Protein AF-A0A8T8X8D4-F1 (afdb_monomer)

Organism: NCBI:txid1448312

Foldseek 3Di:
DDDDDDDDDDDDDDDDDDDDDDDDDDDPPPPPPPQPQQDWDKDWADDDPAIDIFTDRNVLVVVVVVLRVVLNVVCVPPPDNDDDQDNLLVLLSSLLSLLVCLVVDDPVCNVSSLVVLVRSLVCCCCPPCVLPQLLVVLVPRPPADPVSSLSSLQSNLSSCVSNVNLQPDDRPFDPLLVCLVVVVDAAEAEQAFADPDLCLLVLVLSLCRRNVSQCVVPPVVVLVVQQVVQPDDPLQPLGQRSVCCSVPVVSPDDSVSCSPCVRVGVSSVSSSVSVLSVVCSSSSHDSVSVVVSHPYYHYPHPPPDD

Solvent-accessible surface area (backbone atoms only — not comparable to full-atom values): 18669 Å² total; per-residue (Å²): 133,87,84,86,92,82,91,82,88,90,85,88,82,89,88,89,82,89,78,89,87,88,86,86,80,88,77,83,79,77,78,72,72,80,73,57,55,81,42,73,40,80,48,76,50,74,58,93,92,42,70,54,70,48,78,36,40,46,74,52,39,67,62,50,51,51,53,51,53,54,49,56,48,54,55,69,70,41,98,59,84,73,80,75,75,42,67,67,49,53,50,21,50,52,40,34,51,46,45,52,50,40,77,70,42,58,83,86,50,34,62,59,43,51,52,50,48,49,51,52,49,53,45,39,40,54,74,73,48,60,57,50,60,66,67,67,53,51,74,68,47,73,91,57,51,73,70,55,46,40,50,32,50,19,18,49,52,50,41,34,49,78,68,65,42,55,79,57,90,77,63,76,74,50,65,66,58,51,30,22,70,72,66,74,42,84,39,72,48,75,42,80,50,71,88,82,62,91,55,55,66,56,52,43,37,53,47,46,69,30,40,34,93,78,37,44,86,58,47,55,61,50,27,53,49,42,52,68,65,52,77,82,53,91,84,42,88,84,57,53,50,60,56,58,28,61,78,33,65,90,66,43,73,58,64,81,60,48,67,35,65,92,48,30,53,60,52,52,56,46,42,52,52,44,49,56,48,45,55,21,46,75,64,62,38,51,71,65,57,49,51,71,42,37,76,46,82,46,77,44,82,48,78,78,82,126

Sequence (306 aa):
MLISTTTLSTTSLTDSSTSSGWSTPEHLSTSASATNPLAGQILTISYGTFTHSLSVTTAFFPAALQLRDDFLHHLQTADEPVTLSSLVEFWARFLGFTVHRLEQAPRGLTDDLRHLLTIALETFDRDILQQREVHGVVYNLEDTSETTQSTILAAYVRARHALRRLSRAAPPPSALLTAAQERKARLYAVFGGQGNDEHYFEELRTLWQTYRPLVEELIIPASQRESMGGGSSRFYHHGLDALSWLEHPERTPASAYLIGAPISMPLIGFLQLAWYRVVGRVAGVTPAQLQTALAVLALCLSLFCF

Nearest PDB structures (foldseek):
  7q5s-assembly1_C  TM=9.184E-01  e=3.134E-16  Thermochaetoides thermophila DSM 1495
  4v58-assembly1_H  TM=9.150E-01  e=3.997E-15  Thermomyces lanuginosus
  8prw-assembly1_J  TM=8.958E-01  e=1.096E-14  Saccharomyces cerevisiae
  8psf-assembly1_G  TM=9.097E-01  e=3.472E-14  Saccharomyces cerevisiae
  6ql9-assembly1_H  TM=9.136E-01  e=9.520E-14  Saccharomyces cerevisiae S288C

InterPro domains:
  IPR001227 Acyl transferase domain superfamily [G3DSA:3.40.366.10] (173-304)
  IPR041099 Fatty acid synthase subunit beta, N-terminal domain [PF17828] (43-162)
  IPR050830 Fungal fatty acid synthase [PTHR10982] (133-294)

Mean predicted aligned error: 11.16 Å

Secondary structure (DSSP, 8-state):
------------------------------------TTSEEEEEEEETTEEEEEEEEGGGHHHHHHHHHHHHHHHHSSSS------HHHHHHHHHHHHHHHHHH--TTTHHHHHHHHHHHHHHIIIIISTT--HHHHHHT-TT--HHHHHHHHHHHHHHHHHTT-TTS--SPPPHHHHHHHTTSS-EEEEE--TTS-TTHHHHHHHHHHHHHHHHHHHHHHHHHHHHHH-TT-TT-TT---HHHHHH-GGGPPPHHHHTSHHHHHHHHHHHHHHHHHHHHHHTT--HHHHHHHEEEEEE-------

pLDDT: mean 81.47, std 20.12, range [29.03, 98.38]

Structure (mmCIF, N/CA/C/O backbone):
data_AF-A0A8T8X8D4-F1
#
_entry.id   AF-A0A8T8X8D4-F1
#
loop_
_atom_site.group_PDB
_atom_site.id
_atom_site.type_symbol
_atom_site.label_atom_id
_atom_site.label_alt_id
_atom_site.label_comp_id
_atom_site.label_asym_id
_atom_site.label_entity_id
_atom_site.label_seq_id
_atom_site.pdbx_PDB_ins_code
_atom_site.Cartn_x
_atom_site.Cartn_y
_atom_site.Cartn_z
_atom_site.occupancy
_atom_site.B_iso_or_equiv
_atom_site.auth_seq_id
_atom_site.auth_comp_id
_atom_site.auth_asym_id
_atom_site.auth_atom_id
_atom_site.pdbx_PDB_model_num
ATOM 1 N N . MET A 1 1 ? -45.291 -52.379 46.166 1.00 42.03 1 MET A N 1
ATOM 2 C CA . MET A 1 1 ? -44.110 -52.011 46.976 1.00 42.03 1 MET A CA 1
ATOM 3 C C . MET A 1 1 ? -44.197 -50.498 47.183 1.00 42.03 1 MET A C 1
ATOM 5 O O . MET A 1 1 ? -43.863 -49.795 46.248 1.00 42.03 1 MET A O 1
ATOM 9 N N . LEU A 1 2 ? -44.862 -49.898 48.186 1.00 31.83 2 LEU A N 1
ATOM 10 C CA . LEU A 1 2 ? -44.795 -50.050 49.659 1.00 31.83 2 LEU A CA 1
ATOM 11 C C . LEU A 1 2 ? -43.340 -50.191 50.114 1.00 31.83 2 LEU A C 1
ATOM 13 O O . LEU A 1 2 ? -42.713 -51.177 49.740 1.00 31.83 2 LEU A O 1
ATOM 17 N N . ILE A 1 3 ? -42.740 -49.165 50.736 1.00 34.75 3 ILE A N 1
ATOM 18 C CA . ILE A 1 3 ? -42.756 -48.814 52.185 1.00 34.75 3 ILE A CA 1
ATOM 19 C C . ILE A 1 3 ? -42.455 -47.283 52.306 1.00 34.75 3 ILE A C 1
ATOM 21 O O . ILE A 1 3 ? -41.529 -46.825 51.645 1.00 34.75 3 ILE A O 1
ATOM 25 N N . SER A 1 4 ? -43.299 -46.397 52.875 1.00 31.52 4 SER A N 1
ATOM 26 C CA . SER A 1 4 ? -43.576 -46.070 54.308 1.00 31.52 4 SER A CA 1
ATOM 27 C C . SER A 1 4 ? -42.394 -45.393 55.053 1.00 31.52 4 SER A C 1
ATOM 29 O O . SER A 1 4 ? -41.363 -46.020 55.236 1.00 31.52 4 SER A O 1
ATOM 31 N N . THR A 1 5 ? -42.397 -44.062 55.280 1.00 32.78 5 THR A N 1
ATOM 32 C CA . THR A 1 5 ? -42.908 -43.247 56.435 1.00 32.78 5 THR A CA 1
ATOM 33 C C . THR A 1 5 ? -42.080 -43.260 57.731 1.00 32.78 5 THR A C 1
ATOM 35 O O . THR A 1 5 ? -41.909 -44.337 58.289 1.00 32.78 5 THR A O 1
ATOM 38 N N . THR A 1 6 ? -41.708 -42.066 58.251 1.00 31.97 6 THR A N 1
ATOM 39 C CA . THR A 1 6 ? -41.805 -41.525 59.658 1.00 31.97 6 THR A CA 1
ATOM 40 C C . THR A 1 6 ? -40.860 -40.291 59.804 1.00 31.97 6 THR A C 1
ATOM 42 O O . THR A 1 6 ? -39.719 -40.388 59.374 1.00 31.97 6 THR A O 1
ATOM 45 N N . THR A 1 7 ? -41.249 -39.028 60.110 1.00 32.00 7 THR A N 1
ATOM 46 C CA . THR A 1 7 ? -41.818 -38.355 61.329 1.00 32.00 7 THR A CA 1
ATOM 47 C C . THR A 1 7 ? -40.899 -38.474 62.567 1.00 32.00 7 THR A C 1
ATOM 49 O O . THR A 1 7 ? -40.435 -39.578 62.804 1.00 32.00 7 THR A O 1
ATOM 52 N N . LEU A 1 8 ? -40.554 -37.482 63.412 1.00 32.19 8 LEU A N 1
ATOM 53 C CA . LEU A 1 8 ? -41.247 -36.347 64.075 1.00 32.19 8 LEU A CA 1
ATOM 54 C C . LEU A 1 8 ? -40.187 -35.344 64.654 1.00 32.19 8 LEU A C 1
ATOM 56 O O . LEU A 1 8 ? -39.086 -35.771 64.980 1.00 32.19 8 LEU A O 1
ATOM 60 N N . SER A 1 9 ? -40.438 -34.021 64.657 1.00 31.41 9 SER A N 1
ATOM 61 C CA . SER A 1 9 ? -40.772 -33.114 65.806 1.00 31.41 9 SER A CA 1
ATOM 62 C C . SER A 1 9 ? -39.621 -32.626 66.712 1.00 31.41 9 SER A C 1
ATOM 64 O O . SER A 1 9 ? -38.881 -33.426 67.261 1.00 31.41 9 SER A O 1
ATOM 66 N N . THR A 1 10 ? -39.321 -31.318 66.745 1.00 33.34 10 THR A N 1
ATOM 67 C CA . THR A 1 10 ? -39.848 -30.206 67.593 1.00 33.34 10 THR A CA 1
ATOM 68 C C . THR A 1 10 ? -39.196 -30.109 68.979 1.00 33.34 10 THR A C 1
ATOM 70 O O . THR A 1 10 ? -39.473 -30.949 69.822 1.00 33.34 10 THR A O 1
ATOM 73 N N . THR A 1 11 ? -38.488 -29.004 69.253 1.00 33.78 11 THR A N 1
ATOM 74 C CA . THR A 1 11 ? -38.558 -28.270 70.535 1.00 33.78 11 THR A CA 1
ATOM 75 C C . THR A 1 11 ? -38.023 -26.841 70.382 1.00 33.78 11 THR A C 1
ATOM 77 O O . THR A 1 11 ? -36.941 -26.597 69.859 1.00 33.78 11 THR A O 1
ATOM 80 N N . SER A 1 12 ? -38.848 -25.902 70.831 1.00 34.50 12 SER A N 1
ATOM 81 C CA . SER A 1 12 ? -38.598 -24.481 71.087 1.00 34.50 12 SER A CA 1
ATOM 82 C C . SER A 1 12 ? -37.888 -24.254 72.429 1.00 34.50 12 SER A C 1
ATOM 84 O O . SER A 1 12 ? -37.936 -25.154 73.261 1.00 34.50 12 SER A O 1
ATOM 86 N N . LEU A 1 13 ? -37.340 -23.044 72.639 1.00 33.44 13 LEU A N 1
ATOM 87 C CA . LEU A 1 13 ? -37.317 -22.196 73.865 1.00 33.44 13 LEU A CA 1
ATOM 88 C C . LEU A 1 13 ? -36.288 -21.062 73.606 1.00 33.44 13 LEU A C 1
ATOM 90 O O . LEU A 1 13 ? -35.112 -21.339 73.407 1.00 33.44 13 LEU A O 1
ATOM 94 N N . THR A 1 14 ? -36.703 -19.849 73.221 1.00 35.03 14 THR A N 1
ATOM 95 C CA . THR A 1 14 ? -36.867 -18.642 74.072 1.00 35.03 14 THR A CA 1
ATOM 96 C C . THR A 1 14 ? -35.730 -18.388 75.068 1.00 35.03 14 THR A C 1
ATOM 98 O O . THR A 1 14 ? -35.641 -19.105 76.056 1.00 35.03 14 THR A O 1
ATOM 101 N N . ASP A 1 15 ? -34.970 -17.301 74.885 1.00 31.52 15 ASP A N 1
ATOM 102 C CA . ASP A 1 15 ? -35.009 -16.215 75.871 1.00 31.52 15 ASP A CA 1
ATOM 103 C C . ASP A 1 15 ? -34.466 -14.877 75.349 1.00 31.52 15 ASP A C 1
ATOM 105 O O . ASP A 1 15 ? -33.601 -14.795 74.478 1.00 31.52 15 ASP A O 1
ATOM 109 N N . SER A 1 16 ? -35.070 -13.824 75.882 1.00 33.91 16 SER A N 1
ATOM 110 C CA . SER A 1 16 ? -34.911 -12.410 75.559 1.00 33.91 16 SER A CA 1
ATOM 111 C C . SER A 1 16 ? -33.817 -11.714 76.374 1.00 33.91 16 SER A C 1
ATOM 113 O O . SER A 1 16 ? -33.605 -12.069 77.528 1.00 33.91 16 SER A O 1
ATOM 115 N N . SER A 1 17 ? -33.261 -10.619 75.833 1.00 33.88 17 SER A N 1
ATOM 116 C CA . SER A 1 17 ? -33.307 -9.251 76.412 1.00 33.88 17 SER A CA 1
ATOM 117 C C . SER A 1 17 ? -32.023 -8.412 76.192 1.00 33.88 17 SER A C 1
ATOM 119 O O . SER A 1 17 ? -30.924 -8.848 76.500 1.00 33.88 17 SER A O 1
ATOM 121 N N . THR A 1 18 ? -32.224 -7.209 75.613 1.00 34.06 18 THR A N 1
ATOM 122 C CA . THR A 1 18 ? -31.712 -5.859 76.002 1.00 34.06 18 THR A CA 1
ATOM 123 C C . THR A 1 18 ? -30.222 -5.664 76.355 1.00 34.06 18 THR A C 1
ATOM 125 O O . THR A 1 18 ? -29.681 -6.412 77.144 1.00 34.06 18 THR A O 1
ATOM 128 N N . SER A 1 19 ? -29.486 -4.605 75.984 1.00 33.69 19 SER A N 1
ATOM 129 C CA . SER A 1 19 ? -29.761 -3.299 75.358 1.00 33.69 19 SER A CA 1
ATOM 130 C C . SER A 1 19 ? -28.436 -2.547 75.087 1.00 33.69 19 SER A C 1
ATOM 132 O O . SER A 1 19 ? -27.452 -2.822 75.766 1.00 33.69 19 SER A O 1
ATOM 134 N N . SER A 1 20 ? -28.498 -1.516 74.222 1.00 35.59 20 SER A N 1
ATOM 135 C CA . SER A 1 20 ? -27.663 -0.283 74.173 1.00 35.59 20 SER A CA 1
ATOM 136 C C . SER A 1 20 ? -26.155 -0.435 73.894 1.00 35.59 20 SER A C 1
ATOM 138 O O . SER A 1 20 ? -25.501 -1.303 74.440 1.00 35.59 20 SER A O 1
ATOM 140 N N . GLY A 1 21 ? -25.469 0.386 73.102 1.00 33.34 21 GLY A N 1
ATOM 141 C CA . GLY A 1 21 ? -25.791 1.599 72.359 1.00 33.34 21 GLY A CA 1
ATOM 142 C C . GLY A 1 21 ? -24.493 2.406 72.204 1.00 33.34 21 GLY A C 1
ATOM 143 O O . GLY A 1 21 ? -23.877 2.717 73.213 1.00 33.34 21 GLY A O 1
ATOM 144 N N . TRP A 1 22 ? -24.070 2.724 70.975 1.00 31.83 22 TRP A N 1
ATOM 145 C CA . TRP A 1 22 ? -23.294 3.934 70.652 1.00 31.83 22 TRP A CA 1
ATOM 146 C C . TRP A 1 22 ? -23.173 4.138 69.136 1.00 31.83 22 TRP A C 1
ATOM 148 O O . TRP A 1 22 ? -23.089 3.184 68.367 1.00 31.83 22 TRP A O 1
ATOM 158 N N . SER A 1 23 ? -23.205 5.408 68.737 1.00 35.78 23 SER A N 1
ATOM 159 C CA . SER A 1 23 ? -23.342 5.900 67.365 1.00 35.78 23 SER A CA 1
ATOM 160 C C . SER A 1 23 ? -22.029 6.461 66.799 1.00 35.78 23 SER A C 1
ATOM 162 O O . SER A 1 23 ? -21.192 6.942 67.561 1.00 35.78 23 SER A O 1
ATOM 164 N N . THR A 1 24 ? -21.994 6.556 65.457 1.00 37.09 24 THR A N 1
ATOM 165 C CA . THR A 1 24 ? -21.138 7.354 64.530 1.00 37.09 24 THR A CA 1
ATOM 166 C C . THR A 1 24 ? -19.872 6.694 63.946 1.00 37.09 24 THR A C 1
ATOM 168 O O . THR A 1 24 ? -19.299 5.830 64.605 1.00 37.09 24 THR A O 1
ATOM 171 N N . PRO A 1 25 ? -19.380 7.115 62.750 1.00 43.34 25 PRO A N 1
ATOM 172 C CA . PRO A 1 25 ? -19.955 8.019 61.736 1.00 43.34 25 PRO A CA 1
ATOM 173 C C . PRO A 1 25 ? -20.158 7.369 60.345 1.00 43.34 25 PRO A C 1
ATOM 175 O O . PRO A 1 25 ? -19.601 6.323 60.017 1.00 43.34 25 PRO A O 1
ATOM 178 N N . GLU A 1 26 ? -20.969 8.030 59.517 1.00 40.28 26 GLU A N 1
ATOM 179 C CA . GLU A 1 26 ? -21.244 7.680 58.122 1.00 40.28 26 GLU A CA 1
ATOM 180 C C . GLU A 1 26 ? -19.961 7.681 57.281 1.00 40.28 26 GLU A C 1
ATOM 182 O O . GLU A 1 26 ? -19.306 8.707 57.088 1.00 40.28 26 GLU A O 1
ATOM 187 N N . HIS A 1 27 ? -19.611 6.511 56.750 1.00 36.94 27 HIS A N 1
ATOM 188 C CA . HIS A 1 27 ? -18.620 6.393 55.694 1.00 36.94 27 HIS A CA 1
ATOM 189 C C . HIS A 1 27 ? -19.208 6.975 54.404 1.00 36.94 27 HIS A C 1
ATOM 191 O O . HIS A 1 27 ? -20.120 6.400 53.806 1.00 36.94 27 HIS A O 1
ATOM 197 N N . LEU A 1 28 ? -18.641 8.098 53.957 1.00 37.97 28 LEU A N 1
ATOM 198 C CA . LEU A 1 28 ? -18.688 8.542 52.567 1.00 37.97 28 LEU A CA 1
ATOM 199 C C . LEU A 1 28 ? -18.295 7.358 51.675 1.00 37.97 28 LEU A C 1
ATOM 201 O O . LEU A 1 28 ? -17.122 7.006 51.553 1.00 37.97 28 LEU A O 1
ATOM 205 N N . SER A 1 29 ? -19.296 6.718 51.074 1.00 35.88 29 SER A N 1
ATOM 206 C CA . SER A 1 29 ? -19.096 5.729 50.023 1.00 35.88 29 SER A CA 1
ATOM 207 C C . SER A 1 29 ? -18.717 6.476 48.754 1.00 35.88 29 SER A C 1
ATOM 209 O O . SER A 1 29 ? -19.542 6.701 47.870 1.00 35.88 29 SER A O 1
ATOM 211 N N . THR A 1 30 ? -17.456 6.898 48.672 1.00 37.91 30 THR A N 1
ATOM 212 C CA . THR A 1 30 ? -16.840 7.302 47.414 1.00 37.91 30 THR A CA 1
ATOM 213 C C . THR A 1 30 ? -16.825 6.062 46.529 1.00 37.91 30 THR A C 1
ATOM 215 O O . THR A 1 30 ? -15.918 5.236 46.599 1.00 37.91 30 THR A O 1
ATOM 218 N N . SER A 1 31 ? -17.879 5.892 45.734 1.00 38.00 31 SER A N 1
ATOM 219 C CA . SER A 1 31 ? -17.964 4.857 44.709 1.00 38.00 31 SER A CA 1
ATOM 220 C C . SER A 1 31 ? -17.022 5.243 43.571 1.00 38.00 31 SER A C 1
ATOM 222 O O . SER A 1 31 ? -17.448 5.657 42.497 1.00 38.00 31 SER A O 1
ATOM 224 N N . ALA A 1 32 ? -15.716 5.132 43.813 1.00 42.03 32 ALA A N 1
ATOM 225 C CA . ALA A 1 32 ? -14.762 4.940 42.741 1.00 42.03 32 ALA A CA 1
ATOM 226 C C . ALA A 1 32 ? -15.099 3.568 42.155 1.00 42.03 32 ALA A C 1
ATOM 228 O O . ALA 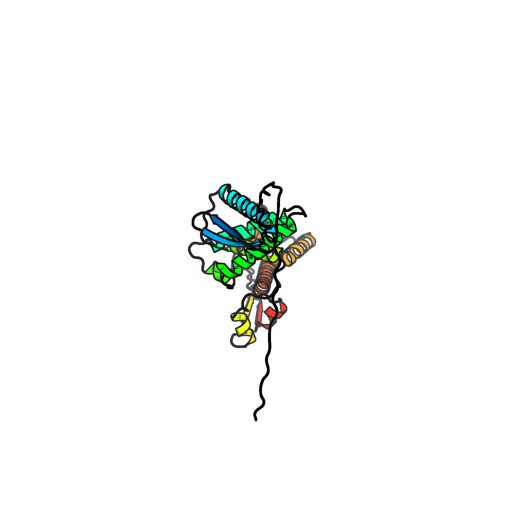A 1 32 ? -14.678 2.536 42.676 1.00 42.03 32 ALA A O 1
ATOM 229 N N . SER A 1 33 ? -15.954 3.555 41.130 1.00 50.16 33 SER A N 1
ATOM 230 C CA . SER A 1 33 ? -16.150 2.361 40.318 1.00 50.16 33 SER A CA 1
ATOM 231 C C . SER A 1 33 ? -14.763 1.926 39.878 1.00 50.16 33 SER A C 1
ATOM 233 O O . SER A 1 33 ? -14.096 2.661 39.152 1.00 50.16 33 SER A O 1
ATOM 235 N N . ALA A 1 34 ? -14.302 0.782 40.383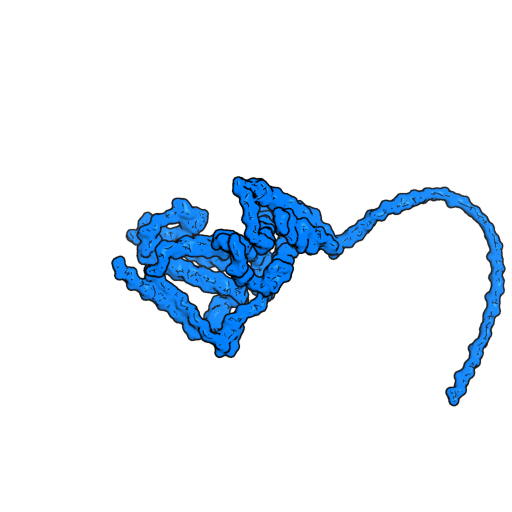 1.00 50.28 34 ALA A N 1
ATOM 236 C CA . ALA A 1 34 ? -13.077 0.161 39.922 1.00 50.28 34 ALA A CA 1
ATOM 237 C C . ALA A 1 34 ? -13.275 -0.112 38.430 1.00 50.28 34 ALA A C 1
ATOM 239 O O . ALA A 1 34 ? -13.940 -1.072 38.042 1.00 50.28 34 ALA A O 1
ATOM 240 N N . THR A 1 35 ? -12.795 0.799 37.587 1.00 60.88 35 THR A N 1
ATOM 241 C CA . THR A 1 35 ? -12.877 0.667 36.139 1.00 60.88 35 THR A CA 1
ATOM 242 C C . THR A 1 35 ? -12.083 -0.569 35.776 1.00 60.88 35 THR A C 1
ATOM 244 O O . THR A 1 35 ? -10.858 -0.578 35.893 1.00 60.88 35 THR A O 1
ATOM 247 N N . ASN A 1 36 ? -12.789 -1.634 35.401 1.00 69.12 36 ASN A N 1
ATOM 248 C CA . ASN A 1 36 ? -12.168 -2.863 34.946 1.00 69.12 36 ASN A CA 1
ATOM 249 C C . ASN A 1 36 ? -11.266 -2.510 33.747 1.00 69.12 36 ASN A C 1
ATOM 251 O O . ASN A 1 36 ? -11.790 -2.079 32.718 1.00 69.12 36 ASN A O 1
ATOM 255 N N . PRO A 1 37 ? -9.933 -2.661 33.844 1.00 65.06 37 PRO A N 1
ATOM 256 C CA . PRO A 1 37 ? -9.010 -2.225 32.793 1.00 65.06 37 PRO A CA 1
ATOM 257 C C . PRO A 1 37 ? -9.217 -2.979 31.470 1.00 65.06 37 PRO A C 1
ATOM 259 O O . PRO A 1 37 ? -8.803 -2.500 30.416 1.00 65.06 37 PRO A O 1
ATOM 262 N N . LEU A 1 38 ? -9.895 -4.132 31.521 1.00 71.25 38 LEU A N 1
ATOM 263 C CA . LEU A 1 38 ? -10.264 -4.955 30.370 1.00 71.25 38 LEU A CA 1
ATOM 264 C C . LEU A 1 38 ? -11.613 -4.564 29.744 1.00 71.25 38 LEU A C 1
ATOM 266 O O . LEU A 1 38 ? -11.960 -5.086 28.687 1.00 71.25 38 LEU A O 1
ATOM 270 N N . ALA A 1 39 ? -12.389 -3.672 30.369 1.00 82.81 39 ALA A N 1
ATOM 271 C CA . ALA A 1 39 ? -13.647 -3.201 29.800 1.00 82.81 39 ALA A CA 1
ATOM 272 C C . ALA A 1 39 ? -13.390 -2.331 28.561 1.00 82.81 39 ALA A C 1
ATOM 274 O O . ALA A 1 39 ? -12.495 -1.479 28.564 1.00 82.81 39 ALA A O 1
ATOM 275 N N . GLY A 1 40 ? -14.184 -2.542 27.511 1.00 88.31 40 GLY A N 1
ATOM 276 C CA . GLY A 1 40 ? -14.155 -1.731 26.296 1.00 88.31 40 GLY A CA 1
ATOM 277 C C . GLY A 1 40 ? -14.876 -0.395 26.479 1.00 88.31 40 GLY A C 1
ATOM 278 O O . GLY A 1 40 ? -15.930 -0.330 27.107 1.00 88.31 40 GLY A O 1
ATOM 279 N N . GLN A 1 41 ? -14.309 0.657 25.904 1.00 93.75 41 GLN A N 1
ATOM 280 C CA . GLN A 1 41 ? -14.884 1.989 25.769 1.00 93.75 41 GLN A CA 1
ATOM 281 C C . GLN A 1 41 ? -14.966 2.355 24.289 1.00 93.75 41 GLN A C 1
ATOM 283 O O . GLN A 1 41 ? -14.116 1.965 23.489 1.00 93.75 41 GLN A O 1
ATOM 288 N N . ILE A 1 42 ? -15.995 3.112 23.920 1.00 96.06 42 ILE A N 1
ATOM 289 C CA . ILE A 1 42 ? -16.217 3.525 22.535 1.00 96.06 42 ILE A CA 1
ATOM 290 C C . ILE A 1 42 ? -15.531 4.871 22.310 1.00 96.06 42 ILE A C 1
ATOM 292 O O . ILE A 1 42 ? -15.865 5.860 22.958 1.00 96.06 42 ILE A O 1
ATOM 296 N N . LEU A 1 43 ? -14.587 4.908 21.372 1.00 97.25 43 LEU A N 1
ATOM 297 C CA . LEU A 1 43 ? -14.008 6.138 20.849 1.00 97.25 43 LEU A CA 1
ATOM 298 C C . LEU A 1 43 ? -14.655 6.449 19.499 1.00 97.25 43 LEU A C 1
ATOM 300 O O . LEU A 1 43 ? -14.450 5.724 18.526 1.00 97.25 43 LEU A O 1
ATOM 304 N N . THR A 1 44 ? -15.410 7.540 19.438 1.00 97.56 44 THR A N 1
ATOM 305 C CA . THR A 1 44 ? -15.979 8.067 18.193 1.00 97.56 44 THR A CA 1
ATOM 306 C C . THR A 1 44 ? -15.064 9.141 17.612 1.00 97.56 44 THR A C 1
ATOM 308 O O . THR A 1 44 ? -14.602 10.032 18.332 1.00 97.56 44 THR A O 1
ATOM 311 N N . ILE A 1 45 ? -14.807 9.048 16.307 1.00 97.50 45 ILE A N 1
ATOM 312 C CA . ILE A 1 45 ? -14.016 10.003 15.529 1.00 97.50 45 ILE A CA 1
ATOM 313 C C . ILE A 1 45 ? -14.927 10.581 14.443 1.00 97.50 45 ILE A C 1
ATOM 315 O O . ILE A 1 45 ? -15.490 9.830 13.643 1.00 97.50 45 ILE A O 1
ATOM 319 N N . SER A 1 46 ? -15.060 11.907 14.417 1.00 96.12 46 SER A N 1
ATOM 320 C CA . SER A 1 46 ? -15.962 12.626 13.512 1.00 96.12 46 SER A CA 1
ATOM 321 C C . SER A 1 46 ? -15.253 13.808 12.861 1.00 96.12 46 SER A C 1
ATOM 323 O O . SER A 1 46 ? -14.622 14.603 13.555 1.00 96.12 46 SER A O 1
ATOM 325 N N . TYR A 1 47 ? -15.386 13.943 11.542 1.00 94.56 47 TYR A N 1
ATOM 326 C CA . TYR A 1 47 ? -14.910 15.097 10.782 1.00 94.56 47 TYR A CA 1
ATOM 327 C C . TYR A 1 47 ? -15.837 15.355 9.588 1.00 94.56 47 TYR A C 1
ATOM 329 O O . TYR A 1 47 ? -16.046 14.477 8.747 1.00 94.56 47 TYR A O 1
ATOM 337 N N . GLY A 1 48 ? -16.407 16.560 9.515 1.00 90.75 48 GLY A N 1
ATOM 338 C CA . GLY A 1 48 ? -17.426 16.889 8.518 1.00 90.75 48 GLY A CA 1
ATOM 339 C C . GLY A 1 48 ? -18.645 15.969 8.637 1.00 90.75 48 GLY A C 1
ATOM 340 O O . GLY A 1 48 ? -19.246 15.860 9.704 1.00 90.75 48 GLY A O 1
ATOM 341 N N . THR A 1 49 ?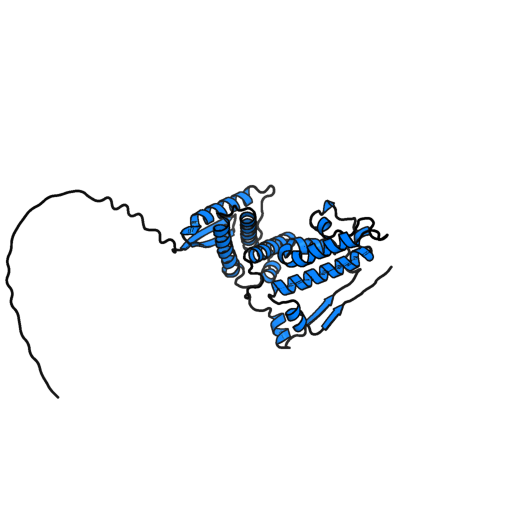 -18.999 15.297 7.543 1.00 93.25 49 THR A N 1
ATOM 342 C CA . THR A 1 49 ? -20.106 14.327 7.479 1.00 93.25 49 THR A CA 1
ATOM 343 C C . THR A 1 49 ? -19.691 12.903 7.851 1.00 93.25 49 THR A C 1
ATOM 345 O O . THR A 1 49 ? -20.553 12.042 8.030 1.00 93.25 49 THR A O 1
ATOM 348 N N . PHE A 1 50 ? -18.390 12.630 7.983 1.00 95.38 50 PHE A N 1
ATOM 349 C CA . PHE A 1 50 ? -17.883 11.293 8.265 1.00 95.38 50 PHE A CA 1
ATOM 350 C C . PHE A 1 50 ? -17.758 11.076 9.766 1.00 95.38 50 PHE A C 1
ATOM 352 O O . PHE A 1 50 ? -17.191 11.890 10.494 1.00 95.38 50 PHE A O 1
ATOM 359 N N . THR A 1 51 ? -18.304 9.963 10.242 1.00 96.81 51 THR A N 1
ATOM 360 C CA . THR A 1 51 ? -18.219 9.543 11.640 1.00 96.81 51 THR A CA 1
ATOM 361 C C . THR A 1 51 ? -18.084 8.035 11.691 1.00 96.81 51 THR A C 1
ATOM 363 O O . THR A 1 51 ? -18.865 7.325 11.063 1.00 96.81 51 THR A O 1
ATOM 366 N N . HIS A 1 52 ? -17.114 7.546 12.459 1.00 97.50 52 HIS A N 1
ATOM 367 C CA . HIS A 1 52 ? -16.975 6.121 12.739 1.00 97.50 52 HIS A CA 1
ATOM 368 C C . HIS A 1 52 ? -16.393 5.907 14.134 1.00 97.50 52 HIS A C 1
ATOM 370 O O . HIS A 1 52 ? -15.779 6.807 14.710 1.00 97.50 52 HIS A O 1
ATOM 376 N N . SER A 1 53 ? -16.640 4.736 14.713 1.00 96.62 53 SER A N 1
ATOM 377 C CA . SER A 1 53 ? -16.268 4.441 16.099 1.00 96.62 53 SER A CA 1
ATOM 378 C C . SER A 1 53 ? -15.418 3.187 16.199 1.00 96.62 53 SER A C 1
ATOM 380 O O . SER A 1 53 ? -15.577 2.252 15.420 1.00 96.62 53 SER A O 1
ATOM 382 N N . LEU A 1 54 ? -14.540 3.155 17.198 1.00 93.94 54 LEU A N 1
ATOM 383 C CA . LEU A 1 54 ? -13.726 1.992 17.526 1.00 93.94 54 LEU A CA 1
ATOM 384 C C . LEU A 1 54 ? -13.815 1.668 19.023 1.00 93.94 54 LEU A C 1
ATOM 386 O O . LEU A 1 54 ? -13.927 2.558 19.865 1.00 93.94 54 LEU A O 1
ATOM 390 N N . SER A 1 55 ? -13.792 0.377 19.351 1.00 94.44 55 SER A N 1
ATOM 391 C CA . SER A 1 55 ? -13.812 -0.101 20.737 1.00 94.44 55 SER A CA 1
ATOM 392 C C . SER A 1 55 ? -12.381 -0.232 21.250 1.00 94.44 55 SER A C 1
ATOM 394 O O . SER A 1 55 ? -11.629 -1.079 20.771 1.00 94.44 55 SER A O 1
ATOM 396 N N . VAL A 1 56 ? -12.015 0.579 22.238 1.00 94.69 56 VAL A N 1
ATOM 397 C CA . VAL A 1 56 ? -10.690 0.599 22.870 1.00 94.69 56 VAL A CA 1
ATOM 398 C C . VAL A 1 56 ? -10.807 0.074 24.291 1.00 94.69 56 VAL A C 1
ATOM 400 O O . VAL A 1 56 ? -11.722 0.433 25.022 1.00 94.69 56 VAL A O 1
ATOM 403 N N . THR A 1 57 ? -9.877 -0.764 24.719 1.00 93.06 57 THR A N 1
ATOM 404 C CA . THR A 1 57 ? -9.778 -1.172 26.124 1.00 93.06 57 THR A CA 1
ATOM 405 C C . THR A 1 57 ? -9.489 0.034 27.019 1.00 93.06 57 THR A C 1
ATOM 407 O O . THR A 1 57 ? -8.714 0.923 26.670 1.00 93.06 57 THR A O 1
ATOM 410 N N . THR A 1 58 ? -10.103 0.061 28.203 1.00 91.31 58 THR A N 1
ATOM 411 C CA . THR A 1 58 ? -10.032 1.194 29.142 1.00 91.31 58 THR A CA 1
ATOM 412 C C . THR A 1 58 ? -8.597 1.653 29.423 1.00 91.31 58 THR A C 1
ATOM 414 O O . THR A 1 58 ? -8.351 2.852 29.510 1.00 91.31 58 THR A O 1
ATOM 417 N N . ALA A 1 59 ? -7.641 0.720 29.488 1.00 91.56 59 ALA A N 1
ATOM 418 C CA . ALA A 1 59 ? -6.226 1.025 29.699 1.00 91.56 59 ALA A CA 1
ATOM 419 C C . ALA A 1 59 ? -5.602 1.939 28.620 1.00 91.56 59 ALA A C 1
ATOM 421 O O . ALA A 1 59 ? -4.752 2.759 28.948 1.00 91.56 59 ALA A O 1
ATOM 422 N N . PHE A 1 60 ? -6.037 1.838 27.359 1.00 92.94 60 PHE A N 1
ATOM 423 C CA . PHE A 1 60 ? -5.471 2.595 26.232 1.00 92.94 60 PHE A CA 1
ATOM 424 C C . PHE A 1 60 ? -6.342 3.785 25.809 1.00 92.94 60 PHE A C 1
ATOM 426 O O . PHE A 1 60 ? -5.972 4.535 24.906 1.00 92.94 60 PHE A O 1
ATOM 433 N N . PHE A 1 61 ? -7.499 3.982 26.449 1.00 94.62 61 PHE A N 1
ATOM 434 C CA . PHE A 1 61 ? -8.444 5.040 26.088 1.00 94.62 61 PHE A CA 1
ATOM 435 C C . PHE A 1 61 ? -7.850 6.462 26.170 1.00 94.62 61 PHE A C 1
ATOM 437 O O . PHE A 1 61 ? -8.099 7.238 25.247 1.00 94.62 61 PHE A O 1
ATOM 444 N N . PRO A 1 62 ? -7.016 6.825 27.173 1.00 94.62 62 PRO A N 1
ATOM 445 C CA . PRO A 1 62 ? -6.384 8.147 27.209 1.00 94.62 62 PRO A CA 1
ATOM 446 C C . PRO A 1 62 ? -5.476 8.415 26.000 1.00 94.62 62 PRO A C 1
ATOM 448 O O . PRO A 1 62 ? -5.574 9.471 25.378 1.00 94.62 62 PRO A O 1
ATOM 451 N N . ALA A 1 63 ? -4.646 7.438 25.618 1.00 94.75 63 ALA A N 1
ATOM 452 C CA . ALA A 1 63 ? -3.798 7.537 24.429 1.00 94.75 63 ALA A CA 1
ATOM 453 C C . ALA A 1 63 ? -4.637 7.614 23.142 1.00 94.75 63 ALA A C 1
ATOM 455 O O . ALA A 1 63 ? -4.293 8.339 22.211 1.00 94.75 63 ALA A O 1
ATOM 456 N N . ALA A 1 64 ? -5.768 6.905 23.102 1.00 96.56 64 ALA A N 1
ATOM 457 C CA . ALA A 1 64 ? -6.689 6.927 21.973 1.00 96.56 64 ALA A CA 1
ATOM 458 C C . ALA A 1 64 ? -7.383 8.291 21.802 1.00 96.56 64 ALA A C 1
ATOM 460 O O . ALA A 1 64 ? -7.510 8.770 20.675 1.00 96.56 64 ALA A O 1
ATOM 461 N N . LEU A 1 65 ? -7.785 8.935 22.905 1.00 96.88 65 LEU A N 1
ATOM 462 C CA . LEU A 1 65 ? -8.321 10.301 22.895 1.00 96.88 65 LEU A CA 1
ATOM 463 C C . LEU A 1 65 ? -7.287 11.294 22.367 1.00 96.88 65 LEU A C 1
ATOM 465 O O . LEU A 1 65 ? -7.595 12.058 21.458 1.00 96.88 65 LEU A O 1
ATOM 469 N N . GLN A 1 66 ? -6.055 11.230 22.874 1.00 96.50 66 GLN A N 1
ATOM 470 C CA . GLN A 1 66 ? -4.982 12.106 22.412 1.00 96.50 66 GLN A CA 1
ATOM 471 C C . GLN A 1 66 ? -4.694 11.909 20.918 1.00 96.50 66 GLN A C 1
ATOM 473 O O . GLN A 1 66 ? -4.604 12.881 20.175 1.00 96.50 66 GLN A O 1
ATOM 478 N N . LEU A 1 67 ? -4.606 10.659 20.453 1.00 97.38 67 LEU A N 1
ATOM 479 C CA . LEU A 1 67 ? -4.393 10.352 19.037 1.00 97.38 67 LEU A CA 1
ATOM 480 C C . LEU A 1 67 ? -5.522 10.905 18.153 1.00 97.38 67 LEU A C 1
ATOM 482 O O . LEU A 1 67 ? -5.245 11.445 17.082 1.00 97.38 67 LEU A O 1
ATOM 486 N N . ARG A 1 68 ? -6.783 10.779 18.592 1.00 97.88 68 ARG A N 1
ATOM 487 C CA . ARG A 1 68 ? -7.944 11.359 17.904 1.00 97.88 68 ARG A CA 1
ATOM 488 C C . ARG A 1 68 ? -7.824 12.876 17.822 1.00 97.88 68 ARG A C 1
ATOM 490 O O . ARG A 1 68 ? -7.988 13.429 16.740 1.00 97.88 68 ARG A O 1
ATOM 497 N N . ASP A 1 69 ? -7.580 13.533 18.949 1.00 97.94 69 ASP A N 1
ATOM 498 C CA . ASP A 1 69 ? -7.570 14.994 19.030 1.00 97.94 69 ASP A CA 1
ATOM 499 C C . ASP A 1 69 ? -6.425 15.575 18.189 1.00 97.94 69 ASP A C 1
ATOM 501 O O . ASP A 1 69 ? -6.646 16.495 17.401 1.00 97.94 69 ASP A O 1
ATOM 505 N N . ASP A 1 70 ? -5.243 14.956 18.242 1.00 96.69 70 ASP A N 1
ATOM 506 C CA . ASP A 1 70 ? -4.095 15.309 17.405 1.00 96.69 70 ASP A CA 1
ATOM 507 C C . ASP A 1 70 ? -4.385 15.114 15.907 1.00 96.69 70 ASP A C 1
ATOM 509 O O . ASP A 1 70 ? -3.980 15.935 15.081 1.00 96.69 70 ASP A O 1
ATOM 513 N N . PHE A 1 71 ? -5.084 14.036 15.538 1.00 97.19 71 PHE A N 1
ATOM 514 C CA . PHE A 1 71 ? -5.479 13.778 14.152 1.00 97.19 71 PHE A CA 1
ATOM 515 C C . PHE A 1 71 ? -6.482 14.817 13.643 1.00 97.19 71 PHE A C 1
ATOM 517 O O . PHE A 1 71 ? -6.314 15.355 12.549 1.00 97.19 71 PHE A O 1
ATOM 524 N N . LEU A 1 72 ? -7.513 15.125 14.434 1.00 96.06 72 LEU A N 1
ATOM 525 C CA . LEU A 1 72 ? -8.519 16.122 14.070 1.00 96.06 72 LEU A CA 1
ATOM 526 C C . LEU A 1 72 ? -7.901 17.516 13.962 1.00 9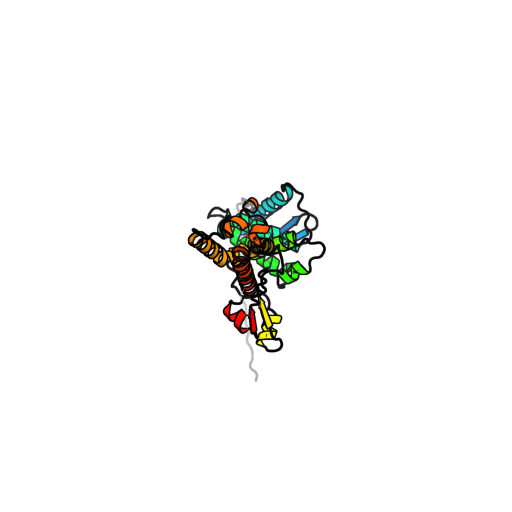6.06 72 LEU A C 1
ATOM 528 O O . LEU A 1 72 ? -8.217 18.245 13.024 1.00 96.06 72 LEU A O 1
ATOM 532 N N . HIS A 1 73 ? -6.978 17.856 14.863 1.00 95.06 73 HIS A N 1
ATOM 533 C CA . HIS A 1 73 ? -6.208 19.090 14.770 1.00 95.06 73 HIS A CA 1
ATOM 534 C C . HIS A 1 73 ? -5.377 19.133 13.481 1.00 95.06 73 HIS A C 1
ATOM 536 O O . HIS A 1 73 ? -5.464 20.105 12.737 1.00 95.06 73 HIS A O 1
ATOM 542 N N . HIS A 1 74 ? -4.664 18.050 13.150 1.00 93.56 74 HIS A N 1
ATOM 543 C CA . HIS A 1 74 ? -3.886 17.946 11.912 1.00 93.56 74 HIS A CA 1
ATOM 544 C C . HIS A 1 74 ? -4.744 18.133 10.647 1.00 93.56 74 HIS A C 1
ATOM 546 O O . HIS A 1 74 ? -4.294 18.753 9.688 1.00 93.56 74 HIS A O 1
ATOM 552 N N . LEU A 1 75 ? -5.983 17.627 10.627 1.00 92.25 75 LEU A N 1
ATOM 553 C CA . LEU A 1 75 ? -6.910 17.857 9.509 1.00 92.25 75 LEU A CA 1
ATOM 554 C C . LEU A 1 75 ? -7.389 19.314 9.401 1.00 92.25 75 LEU A C 1
ATOM 556 O O . LEU A 1 75 ? -7.773 19.744 8.316 1.00 92.25 75 LEU A O 1
ATOM 560 N N . GLN A 1 76 ? -7.411 20.061 10.506 1.00 89.44 76 GLN A N 1
ATOM 561 C CA . GLN A 1 76 ? -7.854 21.459 10.544 1.00 89.44 76 GLN A CA 1
ATOM 562 C C . GLN A 1 76 ? -6.734 22.450 10.216 1.00 89.44 76 GLN A C 1
ATOM 564 O O . GLN A 1 76 ? -7.016 23.516 9.680 1.00 89.44 76 GLN A O 1
ATOM 569 N N . THR A 1 77 ? -5.486 22.121 10.551 1.00 87.44 77 THR A N 1
ATOM 570 C CA . THR A 1 77 ? -4.323 23.006 10.369 1.00 87.44 77 THR A CA 1
ATOM 571 C C . THR A 1 77 ? -3.571 22.786 9.061 1.00 87.44 77 THR A C 1
ATOM 573 O O . THR A 1 77 ? -2.509 23.374 8.878 1.00 87.44 77 THR A O 1
ATOM 576 N N . ALA A 1 78 ? -4.051 21.909 8.180 1.00 82.44 78 ALA A N 1
ATOM 577 C CA . ALA A 1 78 ? -3.451 21.731 6.864 1.00 82.44 78 ALA A CA 1
ATOM 578 C C . ALA A 1 78 ? -3.584 23.025 6.036 1.00 82.44 78 ALA A C 1
ATOM 580 O O . ALA A 1 78 ? -4.647 23.646 6.042 1.00 82.44 78 ALA A O 1
ATOM 581 N N . ASP A 1 79 ? -2.516 23.412 5.324 1.00 70.81 79 ASP A N 1
ATOM 582 C CA . ASP A 1 79 ? -2.465 24.645 4.513 1.00 70.81 79 ASP A CA 1
ATOM 583 C C . ASP A 1 79 ? -3.569 24.698 3.441 1.00 70.81 79 ASP A C 1
ATOM 585 O O . ASP A 1 79 ? -4.063 25.773 3.100 1.00 70.81 79 ASP A O 1
ATOM 589 N N . GLU A 1 80 ? -3.997 23.532 2.949 1.00 72.75 80 GLU A N 1
ATOM 590 C CA . GLU A 1 80 ? -5.179 23.384 2.106 1.00 72.75 80 GLU A CA 1
ATOM 591 C C . GLU A 1 80 ? -6.295 22.659 2.873 1.00 72.75 80 GLU A C 1
ATOM 593 O O . GLU A 1 80 ? -6.035 21.630 3.511 1.00 72.75 80 GLU A O 1
ATOM 598 N N . PRO A 1 81 ? -7.551 23.149 2.809 1.00 67.56 81 PRO A N 1
ATOM 599 C CA . PRO A 1 81 ? -8.665 22.507 3.486 1.00 67.56 81 PRO A CA 1
ATOM 600 C C . PRO A 1 81 ? -8.844 21.085 2.952 1.00 67.56 81 PRO A C 1
ATOM 602 O O . PRO A 1 81 ? -9.166 20.871 1.781 1.00 67.56 81 PRO A O 1
ATOM 605 N N . VAL A 1 82 ? -8.648 20.102 3.832 1.00 78.62 82 VAL A N 1
ATOM 606 C CA . VAL A 1 82 ? -8.810 18.688 3.498 1.00 78.62 82 VAL A CA 1
ATOM 607 C C . VAL A 1 82 ? -10.282 18.411 3.200 1.00 78.62 82 VAL A C 1
ATOM 609 O O . VAL A 1 82 ? -11.107 18.265 4.102 1.00 78.62 82 VAL A O 1
ATOM 612 N N . THR A 1 83 ? -10.610 18.310 1.916 1.00 86.19 83 THR A N 1
ATOM 613 C CA . THR A 1 83 ? -11.915 17.837 1.459 1.00 86.19 83 THR A CA 1
ATOM 614 C C . THR A 1 83 ? -11.865 16.319 1.349 1.00 86.19 83 THR A C 1
ATOM 616 O O . THR A 1 83 ? -11.095 15.760 0.576 1.00 86.19 83 THR A O 1
ATOM 619 N N . LEU A 1 84 ? -12.642 15.643 2.194 1.00 91.56 84 LEU A N 1
ATOM 620 C CA . LEU A 1 84 ? -12.726 14.186 2.194 1.00 91.56 84 LEU A CA 1
ATOM 621 C C . LEU A 1 84 ? -13.831 13.741 1.239 1.00 91.56 84 LEU A C 1
ATOM 623 O O . LEU A 1 84 ? -14.964 14.208 1.339 1.00 91.56 84 LEU A O 1
ATOM 627 N N . SER A 1 85 ? -13.499 12.810 0.353 1.00 92.38 85 SER A N 1
ATOM 628 C CA . SER A 1 85 ? -14.417 12.234 -0.637 1.00 92.38 85 SER A CA 1
ATOM 629 C C . SER A 1 85 ? -15.266 11.093 -0.069 1.00 92.38 85 SER A C 1
ATOM 631 O O . SER A 1 85 ? -16.396 10.869 -0.495 1.00 92.38 85 SER A O 1
ATOM 633 N N . SER A 1 86 ? -14.745 10.353 0.914 1.00 95.50 86 SER A N 1
ATOM 634 C CA . SER A 1 86 ? -15.387 9.134 1.409 1.00 95.50 86 SER A CA 1
ATOM 635 C C . SER A 1 86 ? -14.970 8.762 2.833 1.00 95.50 86 SER A C 1
ATOM 637 O O . SER A 1 86 ? -13.923 9.174 3.340 1.00 95.50 86 SER A O 1
ATOM 639 N N . LEU A 1 87 ? -15.763 7.886 3.465 1.00 96.56 87 LEU A N 1
ATOM 640 C CA . LEU A 1 87 ? -15.404 7.276 4.749 1.00 96.56 87 LEU A CA 1
ATOM 641 C C . LEU A 1 87 ? -14.122 6.430 4.638 1.00 96.56 87 LEU A C 1
ATOM 643 O O . LEU A 1 87 ? -13.351 6.341 5.594 1.00 96.56 87 LEU A O 1
ATOM 647 N N . VAL A 1 88 ? -13.882 5.837 3.463 1.00 97.69 88 VAL A N 1
ATOM 648 C CA . VAL A 1 88 ? -12.667 5.068 3.162 1.00 97.69 88 VAL A CA 1
ATOM 649 C C . VAL A 1 88 ? -11.442 5.977 3.214 1.00 97.69 88 VAL A C 1
ATOM 651 O O . VAL A 1 88 ? -10.470 5.644 3.889 1.00 97.69 88 VAL A O 1
ATOM 654 N N . GLU A 1 89 ? -11.511 7.149 2.575 1.00 96.75 89 GLU A N 1
ATOM 655 C CA . GLU A 1 89 ? -10.445 8.150 2.633 1.00 96.75 89 GLU A CA 1
ATOM 656 C C . GLU A 1 89 ? -10.201 8.643 4.059 1.00 96.75 89 GLU A C 1
ATOM 658 O O . GLU A 1 89 ? -9.058 8.662 4.522 1.00 96.75 89 GLU A O 1
ATOM 663 N N . PHE A 1 90 ? -11.273 9.001 4.772 1.00 97.25 90 PHE A N 1
ATOM 664 C CA . PHE A 1 90 ? -11.188 9.488 6.146 1.00 97.25 90 PHE A CA 1
ATOM 665 C C . PHE A 1 90 ? -10.416 8.519 7.046 1.00 97.25 90 PHE A C 1
ATOM 667 O O . PHE A 1 90 ? -9.471 8.904 7.741 1.00 97.25 90 PHE A O 1
ATOM 674 N N . TRP A 1 91 ? -10.791 7.242 6.999 1.00 98.12 91 TRP A N 1
ATOM 675 C CA . TRP A 1 91 ? -10.185 6.233 7.853 1.00 98.12 91 TRP A CA 1
ATOM 676 C C . TRP A 1 91 ? -8.776 5.849 7.397 1.00 98.12 91 TRP A C 1
ATOM 678 O O . TRP A 1 91 ? -7.898 5.638 8.232 1.00 98.12 91 TRP A O 1
ATOM 688 N N . ALA A 1 92 ? -8.511 5.828 6.088 1.00 98.00 92 ALA A N 1
ATOM 689 C CA . ALA A 1 92 ? -7.162 5.619 5.573 1.00 98.00 92 ALA A CA 1
ATOM 690 C C . ALA A 1 92 ? -6.207 6.734 6.022 1.00 98.00 92 ALA A C 1
ATOM 692 O O . ALA A 1 92 ? -5.103 6.444 6.481 1.00 98.00 92 ALA A O 1
ATOM 693 N N . ARG A 1 93 ? -6.640 8.002 6.002 1.00 97.25 93 ARG A N 1
ATOM 694 C CA . ARG A 1 93 ? -5.858 9.118 6.557 1.00 97.25 93 ARG A CA 1
ATOM 695 C C . ARG A 1 93 ? -5.600 8.949 8.055 1.00 97.25 93 ARG A C 1
ATOM 697 O O . ARG A 1 93 ? -4.479 9.200 8.493 1.00 97.25 93 ARG A O 1
ATOM 704 N N . PHE A 1 94 ? -6.578 8.469 8.828 1.00 98.25 94 PHE A N 1
ATOM 705 C CA . PHE A 1 94 ? -6.380 8.159 10.250 1.00 98.25 94 PHE A CA 1
ATOM 706 C C . PHE A 1 94 ? -5.327 7.059 10.466 1.00 98.25 94 PHE A C 1
ATOM 708 O O . PHE A 1 94 ? -4.442 7.202 11.315 1.00 98.25 94 PHE A O 1
ATOM 715 N N . LEU A 1 95 ? -5.354 5.990 9.660 1.00 98.38 95 LEU A N 1
ATOM 716 C CA . LEU A 1 95 ? -4.319 4.950 9.680 1.00 98.38 95 LEU A CA 1
ATOM 717 C C . LEU A 1 95 ? -2.939 5.524 9.340 1.00 98.38 95 LEU A C 1
ATOM 719 O O . LEU A 1 95 ? -1.981 5.287 10.074 1.00 98.38 95 LEU A O 1
ATOM 723 N N . GLY A 1 96 ? -2.841 6.310 8.264 1.00 97.69 96 GLY A N 1
ATOM 724 C CA . GLY A 1 96 ? -1.596 6.949 7.836 1.00 97.69 96 GLY A CA 1
ATOM 725 C C . GLY A 1 96 ? -1.018 7.879 8.904 1.00 97.69 96 GLY A C 1
ATOM 726 O O . GLY A 1 96 ? 0.169 7.794 9.218 1.00 97.69 96 GLY A O 1
ATOM 727 N N . PHE A 1 97 ? -1.864 8.699 9.530 1.00 97.62 97 PHE A N 1
ATOM 728 C CA . PHE A 1 97 ? -1.481 9.568 10.643 1.00 97.62 97 PHE A CA 1
ATOM 729 C C . PHE A 1 97 ? -0.982 8.769 11.852 1.00 97.62 97 PHE A C 1
ATOM 731 O O . PHE A 1 97 ? 0.051 9.095 12.437 1.00 97.62 97 PHE A O 1
ATOM 738 N N . THR A 1 98 ? -1.675 7.683 12.197 1.00 97.88 98 THR A N 1
ATOM 739 C CA . THR A 1 98 ? -1.280 6.807 13.307 1.00 97.88 98 THR A CA 1
ATOM 740 C C . THR A 1 98 ? 0.070 6.141 13.039 1.00 97.88 98 THR A C 1
ATOM 742 O O . THR A 1 98 ? 0.911 6.079 13.934 1.00 97.88 98 THR A O 1
ATOM 745 N N . VAL A 1 99 ? 0.318 5.686 11.805 1.00 97.50 99 VAL A N 1
ATOM 746 C CA . VAL A 1 99 ? 1.623 5.143 11.391 1.00 97.50 99 VAL A CA 1
ATOM 747 C C . VAL A 1 99 ? 2.712 6.206 11.488 1.00 97.50 99 VAL A C 1
ATOM 749 O O . VAL A 1 99 ? 3.770 5.933 12.047 1.00 97.50 99 VAL A O 1
ATOM 752 N N . HIS A 1 100 ? 2.452 7.423 11.007 1.00 96.25 100 HIS A N 1
ATOM 753 C CA . HIS A 1 100 ? 3.408 8.523 11.110 1.00 96.25 100 HIS A CA 1
ATOM 754 C C . HIS A 1 100 ? 3.767 8.818 12.574 1.00 96.25 100 HIS A C 1
ATOM 756 O O . HIS A 1 100 ? 4.942 8.910 12.922 1.00 96.25 100 HIS A O 1
ATOM 762 N N . ARG A 1 101 ? 2.768 8.878 13.464 1.00 95.69 101 ARG A N 1
ATOM 763 C CA . ARG A 1 101 ? 2.994 9.049 14.906 1.00 95.69 101 ARG A CA 1
ATOM 764 C C . ARG A 1 101 ? 3.780 7.891 15.509 1.00 95.69 101 ARG A C 1
ATOM 766 O O . ARG A 1 101 ? 4.675 8.137 16.308 1.00 95.69 101 ARG A O 1
ATOM 773 N N . LEU A 1 102 ? 3.489 6.653 15.110 1.00 95.25 102 LEU A N 1
ATOM 774 C CA . LEU A 1 102 ? 4.211 5.460 15.556 1.00 95.25 102 LEU A CA 1
ATOM 775 C C . LEU A 1 102 ? 5.693 5.488 15.147 1.00 95.25 102 LEU A C 1
ATOM 777 O O . LEU A 1 102 ? 6.545 5.136 15.958 1.00 95.25 102 LEU A O 1
ATOM 781 N N . GLU A 1 103 ? 6.004 5.911 13.919 1.00 92.81 103 GLU A N 1
ATOM 782 C CA . GLU A 1 103 ? 7.377 6.014 13.398 1.00 92.81 103 GLU A CA 1
ATOM 783 C C . GLU A 1 103 ? 8.206 7.092 14.118 1.00 92.81 103 GLU A C 1
ATOM 785 O O . GLU A 1 103 ? 9.421 6.949 14.233 1.00 92.81 103 GLU A O 1
ATOM 790 N N . GLN A 1 104 ? 7.556 8.142 14.632 1.00 92.62 104 GLN A N 1
ATOM 791 C CA . GLN A 1 104 ? 8.199 9.246 15.361 1.00 92.62 104 GLN A CA 1
ATOM 792 C C . GLN A 1 104 ? 8.141 9.094 16.893 1.00 92.62 104 GLN A C 1
ATOM 794 O O . GLN A 1 104 ? 8.694 9.919 17.624 1.00 92.62 104 GLN A O 1
ATOM 799 N N . ALA A 1 105 ? 7.453 8.073 17.410 1.00 88.81 105 ALA A N 1
ATOM 800 C CA . ALA A 1 105 ? 7.174 7.956 18.836 1.00 88.81 105 ALA A CA 1
ATOM 801 C C . ALA A 1 105 ? 8.420 7.589 19.665 1.00 88.81 105 ALA A C 1
ATOM 803 O O . ALA A 1 105 ? 9.162 6.667 19.307 1.00 88.81 105 ALA A O 1
ATOM 804 N N . PRO A 1 106 ? 8.608 8.202 20.851 1.00 84.06 106 PRO A N 1
ATOM 805 C CA . PRO A 1 106 ? 9.532 7.691 21.858 1.00 84.06 106 PRO A CA 1
ATOM 806 C C . PRO A 1 106 ? 9.165 6.258 22.272 1.00 84.06 106 PRO A C 1
ATOM 808 O O . PRO A 1 106 ? 7.987 5.898 22.292 1.00 84.06 106 PRO A O 1
ATOM 811 N N . ARG A 1 107 ? 10.162 5.464 22.696 1.00 78.50 107 ARG A N 1
ATOM 812 C CA . ARG A 1 107 ? 10.010 4.025 23.020 1.00 78.50 107 ARG A CA 1
ATOM 813 C C . ARG A 1 107 ? 8.842 3.692 23.963 1.00 78.50 107 ARG A C 1
ATOM 815 O O . ARG A 1 107 ? 8.312 2.594 23.878 1.00 78.50 107 ARG A O 1
ATOM 822 N N . GLY A 1 108 ? 8.454 4.611 24.852 1.00 78.50 108 GLY A N 1
ATOM 823 C CA . GLY A 1 108 ? 7.367 4.404 25.816 1.00 78.50 108 GLY A CA 1
ATOM 824 C C . GLY A 1 108 ? 5.950 4.452 25.229 1.00 78.50 108 GLY A C 1
ATOM 825 O O . GLY A 1 108 ? 5.074 3.798 25.772 1.00 78.50 108 GLY A O 1
ATOM 826 N N . LEU A 1 109 ? 5.718 5.177 24.125 1.00 84.12 109 LEU A N 1
ATOM 827 C CA . LEU A 1 109 ? 4.391 5.288 23.486 1.00 84.12 109 LEU A CA 1
ATOM 828 C C . LEU A 1 109 ? 4.218 4.328 22.303 1.00 84.12 109 LEU A C 1
ATOM 830 O O . LEU A 1 109 ? 3.125 4.191 21.752 1.00 84.12 109 LEU A O 1
ATOM 834 N N . THR A 1 110 ? 5.301 3.681 21.869 1.00 89.56 110 THR A N 1
ATOM 835 C CA . THR A 1 110 ? 5.297 2.837 20.673 1.00 89.56 110 THR A CA 1
ATOM 836 C C . THR A 1 110 ? 4.329 1.657 20.810 1.00 89.56 110 THR A C 1
ATOM 838 O O . THR A 1 110 ? 3.679 1.283 19.834 1.00 89.56 110 THR A O 1
ATOM 841 N N . ASP A 1 111 ? 4.215 1.072 22.003 1.00 91.31 111 ASP A N 1
ATOM 842 C CA . ASP A 1 111 ? 3.337 -0.076 22.241 1.00 91.31 111 ASP A CA 1
ATOM 843 C C . ASP A 1 111 ? 1.857 0.322 22.226 1.00 91.31 111 ASP A C 1
ATOM 845 O O . ASP A 1 111 ? 1.065 -0.339 21.548 1.00 91.31 111 ASP A O 1
ATOM 849 N N . ASP A 1 112 ? 1.508 1.448 22.854 1.00 92.75 112 ASP A N 1
ATOM 850 C CA . ASP A 1 112 ? 0.151 2.004 22.840 1.00 92.75 112 ASP A CA 1
ATOM 851 C C . ASP A 1 112 ? -0.291 2.336 21.412 1.00 92.75 112 ASP A C 1
ATOM 853 O O . ASP A 1 112 ? -1.335 1.873 20.953 1.00 92.75 112 ASP A O 1
ATOM 857 N N . LEU A 1 113 ? 0.536 3.065 20.654 1.00 95.56 113 LEU A N 1
ATOM 858 C CA . LEU A 1 113 ? 0.228 3.428 19.268 1.00 95.56 113 LEU A CA 1
ATOM 859 C C . LEU A 1 113 ? 0.122 2.202 18.358 1.00 95.56 113 LEU A C 1
ATOM 861 O O . LEU A 1 113 ? -0.745 2.155 17.486 1.00 95.56 113 LEU A O 1
ATOM 865 N N . ARG A 1 114 ? 0.959 1.178 18.563 1.00 95.38 114 ARG A N 1
ATOM 866 C CA . ARG A 1 114 ? 0.867 -0.078 17.805 1.00 95.38 114 ARG A CA 1
ATOM 867 C C . ARG A 1 114 ? -0.421 -0.836 18.127 1.00 95.38 114 ARG A C 1
ATOM 869 O O . ARG A 1 114 ? -1.029 -1.421 17.225 1.00 95.38 114 ARG A O 1
ATOM 876 N N . HIS A 1 115 ? -0.843 -0.830 19.390 1.00 94.44 115 HIS A N 1
ATOM 877 C CA . HIS A 1 115 ? -2.108 -1.426 19.803 1.00 94.44 115 HIS A CA 1
ATOM 878 C C . HIS A 1 115 ? -3.300 -0.685 19.181 1.00 94.44 115 HIS A C 1
ATOM 880 O O . HIS A 1 115 ? -4.152 -1.313 18.551 1.00 94.44 115 HIS A O 1
ATOM 886 N N . LEU A 1 116 ? -3.308 0.647 19.247 1.00 97.06 116 LEU A N 1
ATOM 887 C CA . LEU A 1 116 ? -4.347 1.483 18.641 1.00 97.06 116 LEU A CA 1
ATOM 888 C C . LEU A 1 116 ? -4.401 1.333 17.116 1.00 97.06 116 LEU A C 1
ATOM 890 O O . LEU A 1 116 ? -5.486 1.167 16.563 1.00 97.06 116 LEU A O 1
ATOM 894 N N . LEU A 1 117 ? -3.249 1.290 16.437 1.00 97.69 117 LEU A N 1
ATOM 895 C CA . LEU A 1 117 ? -3.174 1.018 14.998 1.00 97.69 117 LEU A CA 1
ATOM 896 C C . LEU A 1 117 ? -3.763 -0.355 14.651 1.00 97.69 117 LEU A C 1
ATOM 898 O O . LEU A 1 117 ? -4.422 -0.502 13.625 1.00 97.69 117 LEU A O 1
ATOM 902 N N . THR A 1 118 ? -3.550 -1.358 15.508 1.00 96.56 118 THR A N 1
ATOM 903 C CA . THR A 1 118 ? -4.134 -2.693 15.326 1.00 96.56 118 THR A CA 1
ATOM 904 C C . THR A 1 118 ? -5.658 -2.640 15.387 1.00 96.56 118 THR A C 1
ATOM 906 O O . THR A 1 118 ? -6.310 -3.147 14.477 1.00 96.56 118 THR A O 1
ATOM 909 N N . ILE A 1 119 ? -6.220 -1.979 16.404 1.00 96.44 119 ILE A N 1
ATOM 910 C CA . ILE A 1 119 ? -7.673 -1.804 16.546 1.00 96.44 119 ILE A CA 1
ATOM 911 C C . ILE A 1 119 ? -8.240 -1.028 15.351 1.00 96.44 119 ILE A C 1
ATOM 913 O O . ILE A 1 119 ? -9.260 -1.423 14.784 1.00 96.44 119 ILE A O 1
ATOM 917 N N . ALA A 1 120 ? -7.580 0.060 14.946 1.00 97.75 120 ALA A N 1
ATOM 918 C CA . ALA A 1 120 ? -8.016 0.904 13.839 1.00 97.75 120 ALA A CA 1
ATOM 919 C C . ALA A 1 120 ? -8.006 0.153 12.500 1.00 97.75 120 ALA A C 1
ATOM 921 O O . ALA A 1 120 ? -8.968 0.266 11.739 1.00 97.75 120 ALA A O 1
ATOM 922 N N . LEU A 1 121 ? -6.961 -0.637 12.225 1.00 96.88 121 LEU A N 1
ATOM 923 C CA . LEU A 1 121 ? -6.864 -1.440 11.006 1.00 96.88 121 LEU A CA 1
ATOM 924 C C . LEU A 1 121 ? -7.910 -2.561 10.986 1.00 96.88 121 LEU A C 1
ATOM 926 O O . LEU A 1 121 ? -8.583 -2.744 9.981 1.00 96.88 121 LEU A O 1
ATOM 930 N N . GLU A 1 122 ? -8.104 -3.275 12.097 1.00 94.75 122 GLU A N 1
ATOM 931 C CA . GLU A 1 122 ? -9.126 -4.330 12.179 1.00 94.75 122 GLU A CA 1
ATOM 932 C C . GLU A 1 122 ? -10.545 -3.771 12.044 1.00 94.75 122 GLU A C 1
ATOM 934 O O . GLU A 1 122 ? -11.407 -4.394 11.427 1.00 94.75 122 GLU A O 1
ATOM 939 N N . THR A 1 123 ? -10.780 -2.575 12.584 1.00 96.06 123 THR A N 1
ATOM 940 C CA . THR A 1 123 ? -12.034 -1.832 12.405 1.00 96.06 123 THR A CA 1
ATOM 941 C C . THR A 1 123 ? -12.215 -1.410 10.948 1.00 96.06 123 THR A C 1
ATOM 943 O O . THR A 1 123 ? -13.314 -1.542 10.415 1.00 96.06 123 THR A O 1
ATOM 946 N N . PHE A 1 124 ? -11.144 -0.977 10.274 1.00 96.81 124 PHE A N 1
ATOM 947 C CA . PHE A 1 124 ? -11.184 -0.646 8.850 1.00 96.81 124 PHE A CA 1
ATOM 948 C C . PHE A 1 124 ? -11.559 -1.862 8.003 1.00 96.81 124 PHE A C 1
ATOM 950 O O . PHE A 1 124 ? -12.518 -1.801 7.237 1.00 96.81 124 PHE A O 1
ATOM 957 N N . ASP A 1 125 ? -10.853 -2.979 8.194 1.00 94.56 125 ASP A N 1
ATOM 958 C CA . ASP A 1 125 ? -11.079 -4.221 7.455 1.00 94.56 125 ASP A CA 1
ATOM 959 C C . ASP A 1 125 ? -12.503 -4.760 7.686 1.00 94.56 125 ASP A C 1
ATOM 961 O O . ASP A 1 125 ? -13.173 -5.191 6.748 1.00 94.56 125 ASP A O 1
ATOM 965 N N . ARG A 1 126 ? -12.993 -4.732 8.933 1.00 94.38 126 ARG A N 1
ATOM 966 C CA . ARG A 1 126 ? -14.301 -5.290 9.308 1.00 94.38 126 ARG A CA 1
ATOM 967 C C . ARG A 1 126 ? -15.473 -4.391 8.935 1.00 94.38 126 ARG A C 1
ATOM 969 O O . ARG A 1 126 ? -16.402 -4.875 8.296 1.00 94.38 126 ARG A O 1
ATOM 976 N N . ASP A 1 127 ? -15.444 -3.127 9.336 1.00 95.69 127 ASP A N 1
ATOM 977 C CA . ASP A 1 127 ? -16.642 -2.283 9.316 1.00 95.69 127 ASP A CA 1
ATOM 978 C C . ASP A 1 127 ? -16.736 -1.449 8.036 1.00 95.69 127 ASP A C 1
ATOM 980 O O . ASP A 1 127 ? -17.833 -1.222 7.532 1.00 95.69 127 ASP A O 1
ATOM 984 N N . ILE A 1 128 ? -15.592 -1.017 7.492 1.00 95.69 128 ILE A N 1
ATOM 985 C CA . ILE A 1 128 ? -15.543 -0.094 6.350 1.00 95.69 128 ILE A CA 1
ATOM 986 C C . ILE A 1 128 ? -15.286 -0.856 5.045 1.00 95.69 128 ILE A C 1
ATOM 988 O O . ILE A 1 128 ? -16.041 -0.717 4.083 1.00 95.69 128 ILE A O 1
ATOM 992 N N . LEU A 1 129 ? -14.259 -1.709 5.005 1.00 95.19 129 LEU A N 1
ATOM 993 C CA . LEU A 1 129 ? -13.953 -2.530 3.829 1.00 95.19 129 LEU A CA 1
ATOM 994 C C . LEU A 1 129 ? -14.870 -3.754 3.712 1.00 95.19 129 LEU A C 1
ATOM 996 O O . LEU A 1 129 ? -15.023 -4.297 2.616 1.00 95.19 129 LEU A O 1
ATOM 1000 N N . GLN A 1 130 ? -15.508 -4.171 4.812 1.00 93.38 130 GLN A N 1
ATOM 1001 C CA . GLN A 1 130 ? -16.385 -5.346 4.874 1.00 93.38 130 GLN A CA 1
ATOM 1002 C C . GLN A 1 130 ? -15.682 -6.625 4.398 1.00 93.38 130 GLN A C 1
ATOM 1004 O O . GLN A 1 130 ? -16.242 -7.418 3.644 1.00 93.38 130 GLN A O 1
ATOM 1009 N N . GLN A 1 131 ? -14.425 -6.811 4.810 1.00 89.25 131 GLN A N 1
ATOM 1010 C CA . GLN A 1 131 ? -13.563 -7.937 4.427 1.00 89.25 131 GLN A CA 1
ATOM 1011 C C . GLN A 1 131 ? -13.262 -8.029 2.919 1.00 89.25 131 GLN A C 1
ATOM 1013 O O . GLN A 1 131 ? -12.764 -9.053 2.444 1.00 89.25 131 GLN A O 1
ATOM 1018 N N . ARG A 1 132 ? -13.541 -6.968 2.150 1.00 90.44 132 ARG A N 1
ATOM 1019 C CA . ARG A 1 132 ? -13.141 -6.860 0.744 1.00 90.44 132 ARG A CA 1
ATOM 1020 C C . ARG A 1 132 ? -11.706 -6.362 0.635 1.00 90.44 132 ARG A C 1
ATOM 1022 O O . ARG A 1 132 ? -11.197 -5.660 1.504 1.00 90.44 132 ARG A O 1
ATOM 1029 N N . GLU A 1 133 ? -11.066 -6.726 -0.466 1.00 90.31 133 GLU A N 1
ATOM 1030 C CA . GLU A 1 133 ? -9.724 -6.258 -0.792 1.00 90.31 133 GLU A CA 1
ATOM 1031 C C . GLU A 1 133 ? -9.752 -4.742 -1.087 1.00 90.31 133 GLU A C 1
ATOM 1033 O O . GLU A 1 133 ? -10.655 -4.252 -1.773 1.00 90.31 133 GLU A O 1
ATOM 1038 N N . VAL A 1 134 ? -8.788 -3.995 -0.534 1.00 94.06 134 VAL A N 1
ATOM 1039 C CA . VAL A 1 134 ? -8.805 -2.524 -0.523 1.00 94.06 134 VAL A CA 1
ATOM 1040 C C . VAL A 1 134 ? -8.744 -1.915 -1.924 1.00 94.06 134 VAL A C 1
ATOM 1042 O O . VAL A 1 134 ? -9.426 -0.925 -2.161 1.00 94.06 134 VAL A O 1
ATOM 1045 N N . HIS A 1 135 ? -8.011 -2.504 -2.874 1.00 94.00 135 HIS A N 1
ATOM 1046 C CA . HIS A 1 135 ? -7.934 -2.003 -4.249 1.00 94.00 135 HIS A CA 1
ATOM 1047 C C . HIS A 1 135 ? -9.290 -2.128 -4.934 1.00 94.00 135 HIS A C 1
ATOM 1049 O O . HIS A 1 135 ? -9.720 -1.200 -5.609 1.00 94.00 135 HIS A O 1
ATOM 1055 N N . GLY A 1 136 ? -10.005 -3.232 -4.698 1.00 92.88 136 GLY A N 1
ATOM 1056 C CA . GLY A 1 136 ? -11.373 -3.399 -5.183 1.00 92.88 136 GLY A CA 1
ATOM 1057 C C . GLY A 1 136 ? -12.339 -2.365 -4.599 1.00 92.88 136 GLY A C 1
ATOM 1058 O O . GLY A 1 136 ? -13.218 -1.884 -5.306 1.00 92.88 136 GLY A O 1
ATOM 1059 N N . VAL A 1 137 ? -12.187 -1.990 -3.326 1.00 95.56 137 VAL A N 1
ATOM 1060 C CA . VAL A 1 137 ? -13.014 -0.934 -2.712 1.00 95.56 137 VAL A CA 1
ATOM 1061 C C . VAL A 1 137 ? -12.660 0.439 -3.278 1.00 95.56 137 VAL A C 1
ATOM 1063 O O . VAL A 1 137 ? -13.558 1.157 -3.700 1.00 95.56 137 VAL A O 1
ATOM 1066 N N . VAL A 1 138 ? -11.369 0.778 -3.326 1.00 96.00 138 VAL A N 1
ATOM 1067 C CA . VAL A 1 138 ? -10.859 2.073 -3.799 1.00 96.00 138 VAL A CA 1
ATOM 1068 C C . VAL A 1 138 ? -11.202 2.317 -5.266 1.00 96.00 138 VAL A C 1
ATOM 1070 O O . VAL A 1 138 ? -11.627 3.414 -5.605 1.00 96.00 138 VAL A O 1
ATOM 1073 N N . TYR A 1 139 ? -11.094 1.291 -6.114 1.00 93.94 139 TYR A N 1
ATOM 1074 C CA . TYR A 1 139 ? -11.469 1.370 -7.527 1.00 93.94 139 TYR A CA 1
ATOM 1075 C C . TYR A 1 139 ? -12.949 1.727 -7.739 1.00 93.94 139 TYR A C 1
ATOM 1077 O O . TYR A 1 139 ? -13.294 2.369 -8.723 1.00 93.94 139 TYR A O 1
ATOM 1085 N N . ASN A 1 140 ? -13.825 1.321 -6.814 1.00 94.19 140 ASN A N 1
ATOM 1086 C CA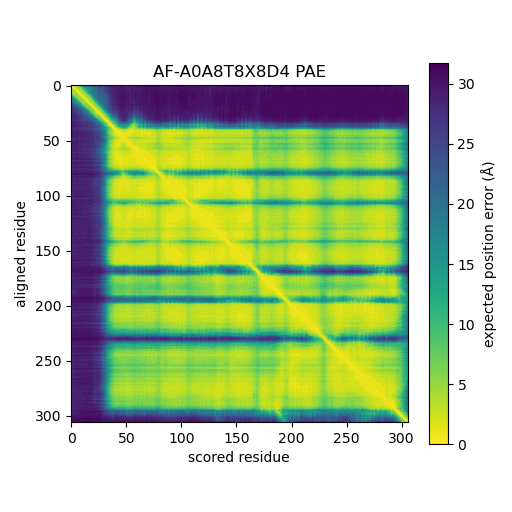 . ASN A 1 140 ? -15.265 1.576 -6.886 1.00 94.19 140 ASN A CA 1
ATOM 1087 C C . ASN A 1 140 ? -15.693 2.861 -6.153 1.00 94.19 140 ASN A C 1
ATOM 1089 O O . ASN A 1 140 ? -16.892 3.090 -5.998 1.00 94.19 140 ASN A O 1
ATOM 1093 N N . LEU A 1 141 ? -14.754 3.672 -5.653 1.00 94.44 141 LEU A N 1
ATOM 1094 C CA . LEU A 1 141 ? -15.092 4.966 -5.065 1.00 94.44 141 LEU A CA 1
ATOM 1095 C C . LEU A 1 141 ? -15.416 5.969 -6.174 1.00 94.44 141 LEU A C 1
ATOM 1097 O O . LEU A 1 141 ? -14.569 6.290 -7.007 1.00 94.44 141 LEU A O 1
ATOM 1101 N N . GLU A 1 142 ? -16.640 6.484 -6.152 1.00 90.38 142 GLU A N 1
ATOM 1102 C CA . GLU A 1 142 ? -17.063 7.595 -7.002 1.00 90.38 142 GLU A CA 1
ATOM 1103 C C . GLU A 1 142 ? -16.369 8.899 -6.557 1.00 90.38 142 GLU A C 1
ATOM 1105 O O . GLU A 1 142 ? -15.945 9.031 -5.405 1.00 90.38 142 GLU A O 1
ATOM 1110 N N . ASP A 1 143 ? -16.200 9.845 -7.486 1.00 86.69 143 ASP A N 1
ATOM 1111 C CA . ASP A 1 143 ? -15.671 11.199 -7.238 1.00 86.69 143 ASP A CA 1
ATOM 1112 C C . ASP A 1 143 ? -14.321 11.277 -6.487 1.00 86.69 143 ASP A C 1
ATOM 1114 O O . ASP A 1 143 ? -13.995 12.280 -5.851 1.00 86.69 143 ASP A O 1
ATOM 1118 N N . THR A 1 144 ? -13.497 10.227 -6.572 1.00 91.12 144 THR A N 1
ATOM 1119 C CA . THR A 1 144 ? -12.181 10.156 -5.919 1.00 91.12 144 THR A CA 1
ATOM 1120 C C . THR A 1 144 ? -11.063 10.230 -6.959 1.00 91.12 144 THR A C 1
ATOM 1122 O O . THR A 1 144 ? -10.986 9.382 -7.846 1.00 91.12 144 THR A O 1
ATOM 1125 N N . SER A 1 145 ? -10.166 11.217 -6.847 1.00 93.19 145 SER A N 1
ATOM 1126 C CA . SER A 1 145 ? -9.017 11.364 -7.756 1.00 93.19 145 SER A CA 1
ATOM 1127 C C . SER A 1 145 ? -8.009 10.215 -7.615 1.00 93.19 145 SER A C 1
ATOM 1129 O O . SER A 1 145 ? -7.842 9.652 -6.532 1.00 93.19 145 SER A O 1
ATOM 1131 N N . GLU A 1 146 ? -7.253 9.917 -8.676 1.00 91.31 146 GLU A N 1
ATOM 1132 C CA . GLU A 1 146 ? -6.191 8.891 -8.665 1.00 91.31 146 GLU A CA 1
ATOM 1133 C C . GLU A 1 146 ? -5.126 9.141 -7.579 1.00 91.31 146 GLU A C 1
ATOM 1135 O O . GLU A 1 146 ? -4.614 8.209 -6.952 1.00 91.31 146 GLU A O 1
ATOM 1140 N N . THR A 1 147 ? -4.828 10.413 -7.295 1.00 91.94 147 THR A N 1
ATOM 1141 C CA . THR A 1 147 ? -3.912 10.824 -6.220 1.00 91.94 147 THR A CA 1
ATOM 1142 C C . THR A 1 147 ? -4.451 10.455 -4.837 1.00 91.94 147 THR A C 1
ATOM 1144 O O . THR A 1 147 ? -3.714 9.942 -3.988 1.00 91.94 147 THR A O 1
ATOM 1147 N N . THR A 1 148 ? -5.751 10.645 -4.611 1.00 94.06 148 THR A N 1
ATOM 1148 C CA . THR A 1 148 ? -6.425 10.260 -3.369 1.00 94.06 148 THR A CA 1
ATOM 1149 C C . THR A 1 148 ? -6.528 8.742 -3.257 1.00 94.06 148 THR A C 1
ATOM 1151 O O . THR A 1 148 ? -6.224 8.194 -2.199 1.00 94.06 148 THR A O 1
ATOM 1154 N N . GLN A 1 149 ? -6.849 8.040 -4.348 1.00 95.69 149 GLN A N 1
ATOM 1155 C CA . GLN A 1 149 ? -6.834 6.573 -4.391 1.00 95.69 149 GLN A CA 1
ATOM 1156 C C . GLN A 1 149 ? -5.459 6.016 -3.992 1.00 95.69 149 GLN A C 1
ATOM 1158 O O . GLN A 1 149 ? -5.361 5.171 -3.100 1.00 95.69 149 GLN A O 1
ATOM 1163 N N . SER A 1 150 ? -4.386 6.555 -4.575 1.00 95.19 150 SER A N 1
ATOM 1164 C CA . SER A 1 150 ? -3.005 6.181 -4.245 1.00 95.19 150 SER A CA 1
ATOM 1165 C C . SER A 1 150 ? -2.671 6.474 -2.782 1.00 95.19 150 SER A C 1
ATOM 1167 O O . SER A 1 150 ? -2.075 5.642 -2.100 1.00 95.19 150 SER A O 1
ATOM 1169 N N . THR A 1 151 ? -3.130 7.609 -2.249 1.00 95.69 151 THR A N 1
ATOM 1170 C CA . THR A 1 151 ? -2.944 7.972 -0.835 1.00 95.69 151 THR A CA 1
ATOM 1171 C C . THR A 1 151 ? -3.639 6.983 0.109 1.00 95.69 151 THR A C 1
ATOM 1173 O O . THR A 1 151 ? -3.055 6.573 1.117 1.00 95.69 151 THR A O 1
ATOM 1176 N N . ILE A 1 152 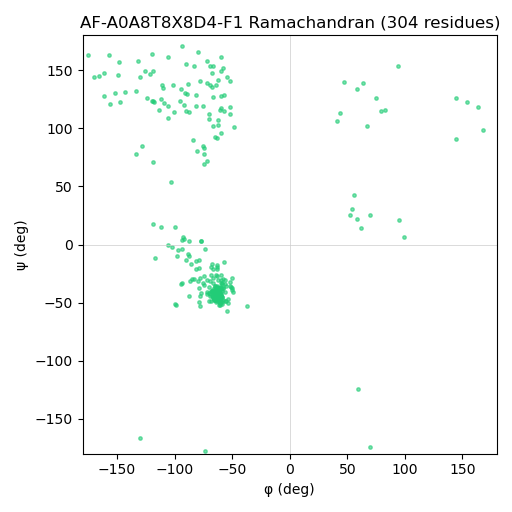? -4.862 6.552 -0.222 1.00 97.69 152 ILE A N 1
ATOM 1177 C CA . ILE A 1 152 ? -5.611 5.546 0.544 1.00 97.69 152 ILE A CA 1
ATOM 1178 C C . ILE A 1 152 ? -4.846 4.220 0.578 1.00 97.69 152 ILE A C 1
ATOM 1180 O O . ILE A 1 152 ? -4.623 3.650 1.652 1.00 97.69 152 ILE A O 1
ATOM 1184 N N . LEU A 1 153 ? -4.417 3.747 -0.595 1.00 97.50 153 LEU A N 1
ATOM 1185 C CA . LEU A 1 153 ? -3.666 2.501 -0.735 1.00 97.50 153 LEU A CA 1
ATOM 1186 C C . LEU A 1 153 ? -2.336 2.568 0.021 1.00 97.50 153 LEU A C 1
ATOM 1188 O O . LEU A 1 153 ? -2.011 1.642 0.769 1.00 97.50 153 LEU A O 1
ATOM 1192 N N . ALA A 1 154 ? -1.614 3.685 -0.086 1.00 97.50 154 ALA A N 1
ATOM 1193 C CA . ALA A 1 154 ? -0.362 3.913 0.623 1.00 97.50 154 ALA A CA 1
ATOM 1194 C C .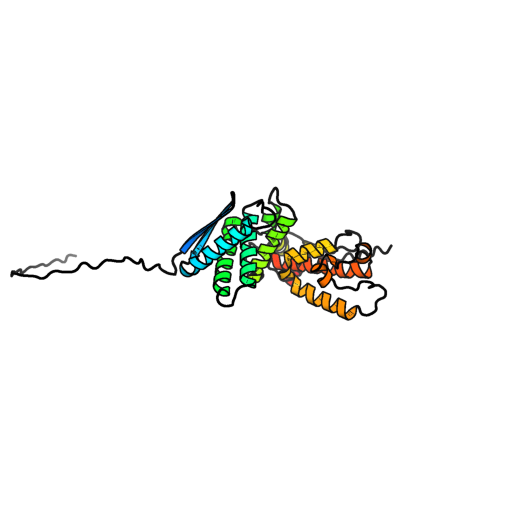 ALA A 1 154 ? -0.540 3.818 2.139 1.00 97.50 154 ALA A C 1
ATOM 1196 O O . ALA A 1 154 ? 0.198 3.093 2.813 1.00 97.50 154 ALA A O 1
ATOM 1197 N N . ALA A 1 155 ? -1.542 4.505 2.690 1.00 97.94 155 ALA A N 1
ATOM 1198 C CA . ALA A 1 155 ? -1.805 4.486 4.122 1.00 97.94 155 ALA A CA 1
ATOM 1199 C C . ALA A 1 155 ? -2.147 3.074 4.621 1.00 97.94 155 ALA A C 1
ATOM 1201 O O . ALA A 1 155 ? -1.616 2.629 5.643 1.00 97.94 155 ALA A O 1
ATOM 1202 N N . TYR A 1 156 ? -2.967 2.334 3.869 1.00 97.06 156 TYR A N 1
ATOM 1203 C CA . TYR A 1 156 ? -3.323 0.956 4.198 1.00 97.06 156 TYR A CA 1
ATOM 1204 C C . TYR A 1 156 ? -2.114 0.011 4.164 1.00 97.06 156 TYR A C 1
ATOM 1206 O O . TYR A 1 156 ? -1.864 -0.732 5.119 1.00 97.06 156 TYR A O 1
ATOM 1214 N N . VAL A 1 157 ? -1.321 0.056 3.089 1.00 95.62 157 VAL A N 1
ATOM 1215 C CA . VAL A 1 157 ? -0.119 -0.774 2.924 1.00 95.62 157 VAL A CA 1
ATOM 1216 C C . VAL A 1 157 ? 0.903 -0.473 4.019 1.00 95.62 157 VAL A C 1
ATOM 1218 O O . VAL A 1 157 ? 1.447 -1.402 4.624 1.00 95.62 157 VAL A O 1
ATOM 1221 N N . ARG A 1 158 ? 1.123 0.808 4.338 1.00 96.19 158 ARG A N 1
ATOM 1222 C CA . ARG A 1 158 ? 2.005 1.236 5.431 1.00 96.19 158 ARG A CA 1
ATOM 1223 C C . ARG A 1 158 ? 1.517 0.752 6.792 1.00 96.19 158 ARG A C 1
ATOM 1225 O O . ARG A 1 158 ? 2.323 0.225 7.555 1.00 96.19 158 ARG A O 1
ATOM 1232 N N . ALA A 1 159 ? 0.220 0.848 7.083 1.00 96.62 159 ALA A N 1
ATOM 1233 C CA . ALA A 1 159 ? -0.355 0.338 8.328 1.00 96.62 159 ALA A CA 1
ATOM 1234 C C . ALA A 1 159 ? -0.151 -1.176 8.471 1.00 96.62 159 ALA A C 1
ATOM 1236 O O . ALA A 1 159 ? 0.329 -1.656 9.502 1.00 96.62 159 ALA A O 1
ATOM 1237 N N . ARG A 1 160 ? -0.426 -1.941 7.407 1.00 94.19 160 ARG A N 1
ATOM 1238 C CA . ARG A 1 160 ? -0.168 -3.388 7.392 1.00 94.19 160 ARG A CA 1
ATOM 1239 C C . ARG A 1 160 ? 1.311 -3.715 7.565 1.00 94.19 160 ARG A C 1
ATOM 1241 O O . ARG A 1 160 ? 1.631 -4.671 8.274 1.00 94.19 160 ARG A O 1
ATOM 1248 N N . HIS A 1 161 ? 2.205 -2.948 6.945 1.00 93.38 161 HIS A N 1
ATOM 1249 C CA . HIS A 1 161 ? 3.648 -3.121 7.089 1.00 93.38 161 HIS A CA 1
ATOM 1250 C C . HIS A 1 161 ? 4.129 -2.829 8.516 1.00 93.38 161 HIS A C 1
ATOM 1252 O O . HIS A 1 161 ? 4.827 -3.657 9.100 1.00 93.38 161 HIS A O 1
ATOM 1258 N N . ALA A 1 162 ? 3.706 -1.710 9.109 1.00 94.31 162 ALA A N 1
ATOM 1259 C CA . ALA A 1 162 ? 4.066 -1.316 10.472 1.00 94.31 162 ALA A CA 1
ATOM 1260 C C . ALA A 1 162 ? 3.643 -2.368 11.515 1.00 94.31 162 ALA A C 1
ATOM 1262 O O . ALA A 1 162 ? 4.350 -2.609 12.494 1.00 94.31 162 ALA A O 1
ATOM 1263 N N . LEU A 1 163 ? 2.527 -3.061 11.264 1.00 93.12 163 LEU A N 1
ATOM 1264 C CA . LEU A 1 163 ? 2.051 -4.189 12.072 1.00 93.12 163 LEU A CA 1
ATOM 1265 C C . LEU A 1 163 ? 2.622 -5.555 11.649 1.00 93.12 163 LEU A C 1
ATOM 1267 O O . LEU A 1 163 ? 2.231 -6.580 12.208 1.00 93.12 163 LEU A O 1
ATOM 1271 N N . ARG A 1 164 ? 3.517 -5.598 10.653 1.00 86.69 164 ARG A N 1
ATOM 1272 C CA . ARG A 1 164 ? 4.105 -6.815 10.058 1.00 86.69 164 ARG A CA 1
ATOM 1273 C C . ARG A 1 164 ? 3.058 -7.828 9.559 1.00 86.69 164 ARG A C 1
ATOM 1275 O O . ARG A 1 164 ? 3.296 -9.033 9.547 1.00 86.69 164 ARG A O 1
ATOM 1282 N N . ARG A 1 165 ? 1.890 -7.348 9.117 1.00 74.12 165 ARG A N 1
ATOM 1283 C CA . ARG A 1 165 ? 0.733 -8.151 8.661 1.00 74.12 165 ARG A CA 1
ATOM 1284 C C . ARG A 1 165 ? 0.706 -8.437 7.157 1.00 74.12 165 ARG A C 1
ATOM 1286 O O . ARG A 1 165 ? -0.255 -9.031 6.673 1.00 74.12 165 ARG A O 1
ATOM 1293 N N . LEU A 1 166 ? 1.727 -8.041 6.399 1.00 65.81 166 LEU A N 1
ATOM 1294 C CA . LEU A 1 166 ? 1.759 -8.245 4.942 1.00 65.81 166 LEU A CA 1
ATOM 1295 C C . LEU A 1 166 ? 1.786 -9.724 4.531 1.00 65.81 166 LEU A C 1
ATOM 1297 O O . LEU A 1 166 ? 1.293 -10.063 3.464 1.00 65.81 166 LEU A O 1
ATOM 1301 N N . SER A 1 167 ? 2.304 -10.597 5.399 1.00 52.94 167 SER A N 1
ATOM 1302 C CA . SER A 1 167 ? 2.374 -12.047 5.167 1.00 52.94 167 SER A CA 1
ATOM 1303 C C . SER A 1 167 ? 1.349 -12.842 5.982 1.00 52.94 167 SER A C 1
ATOM 1305 O O . SER A 1 167 ? 1.328 -14.069 5.907 1.00 52.94 167 SER A O 1
ATOM 1307 N N . ARG A 1 168 ? 0.520 -12.174 6.802 1.00 56.28 168 ARG A N 1
ATOM 1308 C CA . ARG A 1 168 ? -0.520 -12.852 7.585 1.00 56.28 168 ARG A CA 1
ATOM 1309 C C . ARG A 1 168 ? -1.720 -13.081 6.673 1.00 56.28 168 ARG A C 1
ATOM 1311 O O . ARG A 1 168 ? -2.276 -12.121 6.145 1.00 56.28 168 ARG A O 1
ATOM 1318 N N . ALA A 1 169 ? -2.086 -14.343 6.472 1.00 54.34 169 ALA A N 1
ATOM 1319 C CA . ALA A 1 169 ? -3.249 -14.704 5.675 1.00 54.34 169 ALA A CA 1
ATOM 1320 C C . ALA A 1 169 ? -4.531 -14.100 6.278 1.00 54.34 169 ALA A C 1
ATOM 1322 O O . ALA A 1 169 ? -4.770 -14.275 7.474 1.00 54.34 169 ALA A O 1
ATOM 1323 N N . ALA A 1 170 ? -5.299 -13.398 5.431 1.00 55.16 170 ALA A N 1
ATOM 1324 C CA . ALA A 1 170 ? -6.767 -13.430 5.293 1.00 55.16 170 ALA A CA 1
ATOM 1325 C C . ALA A 1 170 ? -7.366 -12.043 4.964 1.00 55.16 170 ALA A C 1
ATOM 1327 O O . ALA A 1 170 ? -7.708 -11.277 5.860 1.00 55.16 170 ALA A O 1
ATOM 1328 N N . PRO A 1 171 ? -7.497 -11.733 3.669 1.00 60.31 171 PRO A N 1
ATOM 1329 C CA . PRO A 1 171 ? -8.776 -11.586 2.971 1.00 60.31 171 PRO A CA 1
ATOM 1330 C C . PRO A 1 171 ? -9.166 -12.927 2.312 1.00 60.31 171 PRO A C 1
ATOM 1332 O O . PRO A 1 171 ? -8.336 -13.846 2.302 1.00 60.31 171 PRO A O 1
ATOM 1335 N N . PRO A 1 172 ? -10.386 -13.100 1.761 1.00 66.19 172 PRO A N 1
ATOM 1336 C CA . PRO A 1 172 ? -10.676 -14.275 0.940 1.00 66.19 172 PRO A CA 1
ATOM 1337 C C . PRO A 1 172 ? -9.604 -14.417 -0.154 1.00 66.19 172 PRO A C 1
ATOM 1339 O O . PRO A 1 172 ? -9.154 -13.402 -0.698 1.00 66.19 172 PRO A O 1
ATOM 1342 N N . PRO A 1 173 ? -9.152 -15.648 -0.464 1.00 76.38 173 PRO A N 1
ATOM 1343 C CA . PRO A 1 173 ? -8.171 -15.850 -1.521 1.00 76.38 173 PRO A CA 1
ATOM 1344 C C . PRO A 1 173 ? -8.692 -15.224 -2.815 1.00 76.38 173 PRO A C 1
ATOM 1346 O O . PRO A 1 173 ? -9.896 -15.243 -3.081 1.00 76.38 173 PRO A O 1
ATOM 1349 N N . SER A 1 174 ? -7.788 -14.649 -3.613 1.00 85.69 174 SER A N 1
ATOM 1350 C CA . SER A 1 174 ? -8.162 -14.056 -4.897 1.00 85.69 174 SER A CA 1
ATOM 1351 C C . SER A 1 174 ? -8.952 -15.072 -5.718 1.00 85.69 174 SER A C 1
ATOM 1353 O O . SER A 1 174 ? -8.418 -16.120 -6.083 1.00 85.69 174 SER A O 1
ATOM 1355 N N . ALA A 1 175 ? -10.209 -14.746 -6.032 1.00 89.62 175 ALA A N 1
ATOM 1356 C CA . ALA A 1 175 ? -11.087 -15.624 -6.799 1.00 89.62 175 ALA A CA 1
ATOM 1357 C C . ALA A 1 175 ? -10.452 -16.025 -8.140 1.00 89.62 175 ALA A C 1
ATOM 1359 O O . ALA A 1 175 ? -10.584 -17.168 -8.574 1.00 89.62 175 ALA A O 1
ATOM 1360 N N . LEU A 1 176 ? -9.702 -15.106 -8.760 1.00 89.69 176 LEU A N 1
ATOM 1361 C CA . LEU A 1 176 ? -8.970 -15.354 -9.998 1.00 89.69 176 LEU A CA 1
ATOM 1362 C C . LEU A 1 176 ? -7.826 -16.362 -9.804 1.00 89.69 176 LEU A C 1
ATOM 1364 O O . LEU A 1 176 ? -7.689 -17.288 -10.602 1.00 89.69 176 LEU A O 1
ATOM 1368 N N . LEU A 1 177 ? -7.025 -16.216 -8.740 1.00 87.69 177 LEU A N 1
ATOM 1369 C CA . LEU A 1 177 ? -5.941 -17.159 -8.440 1.00 87.69 177 LEU A CA 1
ATOM 1370 C C . LEU A 1 177 ? -6.489 -18.538 -8.051 1.00 87.69 177 LEU A C 1
ATOM 1372 O O . LEU A 1 177 ? -5.958 -19.550 -8.504 1.00 87.69 177 LEU A O 1
ATOM 1376 N N . THR A 1 178 ? -7.575 -18.592 -7.278 1.00 89.44 178 THR A N 1
ATOM 1377 C CA . THR A 1 178 ? -8.268 -19.845 -6.950 1.00 89.44 178 THR A CA 1
ATOM 1378 C C . THR A 1 178 ? -8.803 -20.521 -8.210 1.00 89.44 178 THR A C 1
ATOM 1380 O O . THR A 1 178 ? -8.549 -21.703 -8.422 1.00 89.44 178 THR A O 1
ATOM 1383 N N . ALA A 1 179 ? -9.460 -19.779 -9.106 1.00 91.56 179 ALA A N 1
ATOM 1384 C CA . ALA A 1 179 ? -9.937 -20.321 -10.376 1.00 91.56 179 ALA A CA 1
ATOM 1385 C C . ALA A 1 179 ? -8.790 -20.856 -11.249 1.00 91.56 179 ALA A C 1
ATOM 1387 O O . ALA A 1 179 ? -8.952 -21.883 -11.910 1.00 91.56 179 ALA A O 1
ATOM 1388 N N . ALA A 1 180 ? -7.628 -20.201 -11.241 1.00 90.12 180 ALA A N 1
ATOM 1389 C CA . ALA A 1 180 ? -6.442 -20.679 -11.946 1.00 90.12 180 ALA A CA 1
ATOM 1390 C C . ALA A 1 180 ? -5.905 -21.994 -11.356 1.00 90.12 180 ALA A C 1
ATOM 1392 O O . ALA A 1 180 ? -5.650 -22.946 -12.095 1.00 90.12 180 ALA A O 1
ATOM 1393 N N . GLN A 1 181 ? -5.810 -22.086 -10.026 1.00 86.00 181 GLN A N 1
ATOM 1394 C CA . GLN A 1 181 ? -5.393 -23.303 -9.318 1.00 86.00 181 GLN A CA 1
ATOM 1395 C C . GLN A 1 181 ? -6.360 -24.472 -9.557 1.00 86.00 181 GLN A C 1
ATOM 1397 O O . GLN A 1 181 ? -5.931 -25.602 -9.791 1.00 86.00 181 GLN A O 1
ATOM 1402 N N . GLU A 1 182 ? -7.663 -24.192 -9.579 1.00 90.50 182 GLU A N 1
ATOM 1403 C CA . GLU A 1 182 ? -8.724 -25.154 -9.897 1.00 90.50 182 GLU A CA 1
ATOM 1404 C C . GLU A 1 182 ? -8.850 -25.448 -11.403 1.00 90.50 182 GLU A C 1
ATOM 1406 O O . GLU A 1 182 ? -9.738 -26.195 -11.815 1.00 90.50 182 GLU A O 1
ATOM 1411 N N . ARG A 1 183 ? -7.974 -24.874 -12.242 1.00 89.44 183 ARG A N 1
ATOM 1412 C CA . ARG A 1 183 ? -7.970 -25.012 -13.710 1.00 89.44 183 ARG A CA 1
ATOM 1413 C C . ARG A 1 183 ? -9.268 -24.554 -14.391 1.00 89.44 183 ARG A C 1
ATOM 1415 O O . ARG A 1 183 ? -9.538 -24.942 -15.526 1.00 89.44 183 ARG A O 1
ATOM 1422 N N . LYS A 1 184 ? -10.049 -23.705 -13.720 1.00 93.62 184 LYS A N 1
ATOM 1423 C CA . LYS A 1 184 ? -11.236 -23.021 -14.260 1.00 93.62 184 LYS A CA 1
ATOM 1424 C C . LYS A 1 184 ? -10.865 -21.773 -15.067 1.00 93.62 184 LYS A C 1
ATOM 1426 O O . LYS A 1 184 ? -11.648 -21.335 -15.900 1.00 93.62 184 LYS A O 1
ATOM 1431 N N . ALA A 1 185 ? -9.672 -21.225 -14.840 1.00 93.06 185 ALA A N 1
ATOM 1432 C CA . ALA A 1 185 ? -9.086 -20.133 -15.610 1.00 93.06 185 ALA A CA 1
ATOM 1433 C C . ALA A 1 185 ? -7.632 -20.460 -15.991 1.00 93.06 185 ALA A C 1
ATOM 1435 O O . ALA A 1 185 ? -6.981 -21.284 -15.348 1.00 93.06 185 ALA A O 1
ATOM 1436 N N . ARG A 1 186 ? -7.109 -19.808 -17.034 1.00 91.81 186 ARG A N 1
ATOM 1437 C CA . ARG A 1 186 ? -5.683 -19.845 -17.392 1.00 91.81 186 ARG A CA 1
ATOM 1438 C C . ARG A 1 186 ? -5.132 -18.430 -17.347 1.00 91.81 186 ARG A C 1
ATOM 1440 O O . ARG A 1 186 ? -5.659 -17.556 -18.028 1.00 91.81 186 ARG A O 1
ATOM 1447 N N . LEU A 1 187 ? -4.090 -18.221 -16.550 1.00 90.06 187 LEU A N 1
ATOM 1448 C CA . LEU A 1 187 ? -3.458 -16.916 -16.386 1.00 90.06 187 LEU A CA 1
ATOM 1449 C C . LEU A 1 187 ? -2.178 -16.839 -17.206 1.00 90.06 187 LEU A C 1
ATOM 1451 O O . LEU A 1 187 ? -1.383 -17.776 -17.220 1.00 90.06 187 LEU A O 1
ATOM 1455 N N . TYR A 1 188 ? -1.978 -15.707 -17.864 1.00 90.00 188 TYR A N 1
ATOM 1456 C CA . TYR A 1 188 ? -0.792 -15.410 -18.654 1.00 90.00 188 TYR A CA 1
ATOM 1457 C C . TYR A 1 188 ? -0.206 -14.110 -18.117 1.00 90.00 188 TYR A C 1
ATOM 1459 O O . TYR A 1 188 ? -0.928 -13.120 -18.010 1.00 90.00 188 TYR A O 1
ATOM 1467 N N . ALA A 1 189 ? 1.078 -14.112 -17.761 1.00 88.00 189 ALA A N 1
ATOM 1468 C CA . ALA A 1 189 ? 1.787 -12.880 -17.430 1.00 88.00 189 ALA A CA 1
ATOM 1469 C C . ALA A 1 189 ? 2.525 -12.390 -18.674 1.00 88.00 189 ALA A C 1
ATOM 1471 O O . ALA A 1 189 ? 3.323 -13.134 -19.252 1.00 88.00 189 ALA A O 1
ATOM 1472 N N . VAL A 1 190 ? 2.247 -11.153 -19.079 1.00 88.31 190 VAL A N 1
ATOM 1473 C CA . VAL A 1 190 ? 2.876 -10.501 -20.228 1.00 88.31 190 VAL A CA 1
ATOM 1474 C C . VAL A 1 190 ? 3.625 -9.277 -19.731 1.00 88.31 190 VAL A C 1
ATOM 1476 O O . VAL A 1 190 ? 3.039 -8.395 -19.109 1.00 88.31 190 VAL A O 1
ATOM 1479 N N . PHE A 1 191 ? 4.920 -9.236 -20.016 1.00 85.94 191 PHE A N 1
ATOM 1480 C CA . PHE A 1 191 ? 5.793 -8.114 -19.701 1.00 85.94 191 PHE A CA 1
ATOM 1481 C C . PHE A 1 191 ? 6.096 -7.353 -20.989 1.00 85.94 191 PHE A C 1
ATOM 1483 O O . PHE A 1 191 ? 6.612 -7.939 -21.942 1.00 85.94 191 PHE A O 1
ATOM 1490 N N . GLY A 1 192 ? 5.715 -6.076 -21.035 1.00 82.31 192 GLY A N 1
ATOM 1491 C CA . GLY A 1 192 ? 5.923 -5.196 -22.188 1.00 82.31 192 GLY A CA 1
ATOM 1492 C C . GLY A 1 192 ? 7.379 -4.752 -22.377 1.00 82.31 192 GLY A C 1
ATOM 1493 O O . GLY A 1 192 ? 8.263 -5.126 -21.608 1.00 82.31 192 GLY A O 1
ATOM 1494 N N . GLY A 1 193 ? 7.607 -3.915 -23.389 1.00 78.31 193 GLY A N 1
ATOM 1495 C CA . GLY A 1 193 ? 8.914 -3.336 -23.708 1.00 78.31 193 GLY A CA 1
ATOM 1496 C C . GLY A 1 193 ? 8.862 -1.816 -23.883 1.00 78.31 193 GLY A C 1
ATOM 1497 O O . GLY A 1 193 ? 7.880 -1.166 -23.527 1.00 78.31 193 GLY A O 1
ATOM 1498 N N . GLN A 1 194 ? 9.930 -1.255 -24.449 1.00 67.94 194 GLN A N 1
ATOM 1499 C CA . GLN A 1 194 ? 10.048 0.174 -24.747 1.00 67.94 194 GLN A CA 1
ATOM 1500 C C . GLN A 1 194 ? 9.058 0.604 -25.852 1.00 67.94 194 GLN A C 1
ATOM 1502 O O . GLN A 1 194 ? 8.775 -0.169 -26.768 1.00 67.94 194 GLN A O 1
ATOM 1507 N N . GLY A 1 195 ? 8.566 1.849 -25.785 1.00 67.12 195 GLY A N 1
ATOM 1508 C CA . GLY A 1 195 ? 7.742 2.469 -26.836 1.00 67.12 195 GLY A CA 1
ATOM 1509 C C . GLY A 1 195 ? 6.229 2.459 -26.595 1.00 67.12 195 GLY A C 1
ATOM 1510 O O . GLY A 1 195 ? 5.485 2.855 -27.484 1.00 67.12 195 GLY A O 1
ATOM 1511 N N . ASN A 1 196 ? 5.774 2.014 -25.418 1.00 63.09 196 ASN A N 1
ATOM 1512 C CA . ASN A 1 196 ? 4.356 2.044 -25.041 1.00 63.09 196 ASN A CA 1
ATOM 1513 C C . ASN A 1 196 ? 3.967 3.304 -24.248 1.00 63.09 196 ASN A C 1
ATOM 1515 O O . ASN A 1 196 ? 2.842 3.774 -24.370 1.00 63.09 196 ASN A O 1
ATOM 1519 N N . ASP A 1 197 ? 4.888 3.830 -23.436 1.00 68.50 197 ASP A N 1
ATOM 1520 C CA . ASP A 1 197 ? 4.649 4.980 -22.565 1.00 68.50 197 ASP A CA 1
ATOM 1521 C C . ASP A 1 197 ? 5.954 5.761 -22.327 1.00 68.50 197 ASP A C 1
ATOM 1523 O O . ASP A 1 197 ? 6.988 5.180 -21.981 1.00 68.50 197 ASP A O 1
ATOM 1527 N N . GLU A 1 198 ? 5.910 7.079 -22.517 1.00 78.56 198 GLU A N 1
ATOM 1528 C CA . GLU A 1 198 ? 7.012 7.998 -22.198 1.00 78.56 198 GLU A CA 1
ATOM 1529 C C . GLU A 1 198 ? 7.039 8.361 -20.701 1.00 78.56 198 GLU A C 1
ATOM 1531 O O . GLU A 1 198 ? 8.050 8.844 -20.191 1.00 78.56 198 GLU A O 1
ATOM 1536 N N . HIS A 1 199 ? 5.954 8.076 -19.976 1.00 87.12 199 HIS A N 1
ATOM 1537 C CA . HIS A 1 199 ? 5.752 8.384 -18.563 1.00 87.12 199 HIS A CA 1
ATOM 1538 C C . HIS A 1 199 ? 5.996 7.191 -17.627 1.00 87.12 199 HIS A C 1
ATOM 1540 O O . HIS A 1 199 ? 5.680 7.270 -16.440 1.00 87.12 199 HIS A O 1
ATOM 1546 N N . TYR A 1 200 ? 6.651 6.124 -18.104 1.00 91.56 200 TYR A N 1
ATOM 1547 C CA . TYR A 1 200 ? 6.960 4.927 -17.304 1.00 91.56 200 TYR A CA 1
ATOM 1548 C C . TYR A 1 200 ? 7.673 5.250 -15.974 1.00 91.56 200 TYR A C 1
ATOM 1550 O O . TYR A 1 200 ? 7.508 4.553 -14.973 1.00 91.56 200 TYR A O 1
ATOM 1558 N N . PHE A 1 201 ? 8.499 6.304 -15.938 1.00 93.44 201 PHE A N 1
ATOM 1559 C CA . PHE A 1 201 ? 9.203 6.687 -14.714 1.00 93.44 201 PHE A CA 1
ATOM 1560 C C . PHE A 1 201 ? 8.257 7.304 -13.678 1.00 93.44 201 PHE A C 1
ATOM 1562 O O . PHE A 1 201 ? 8.460 7.134 -12.477 1.00 93.44 201 PHE A O 1
ATOM 1569 N N . GLU A 1 202 ? 7.196 7.968 -14.129 1.00 92.81 202 GLU A N 1
ATOM 1570 C CA . GLU A 1 202 ? 6.169 8.497 -13.240 1.00 92.81 202 GLU A CA 1
ATOM 1571 C C . GLU A 1 202 ? 5.258 7.385 -12.716 1.00 92.81 202 GLU A C 1
ATOM 1573 O O . GLU A 1 202 ? 4.886 7.393 -11.544 1.00 92.81 202 GLU A O 1
ATOM 1578 N N . GLU A 1 203 ? 5.013 6.345 -13.518 1.00 93.00 203 GLU A N 1
ATOM 1579 C CA . GLU A 1 203 ? 4.411 5.099 -13.030 1.00 93.00 203 GLU A CA 1
ATOM 1580 C C . GLU A 1 203 ? 5.273 4.458 -11.926 1.00 93.00 203 GLU A C 1
ATOM 1582 O O . GLU A 1 203 ? 4.764 4.100 -10.860 1.00 93.00 203 GLU A O 1
ATOM 1587 N N . LEU A 1 204 ? 6.597 4.385 -12.123 1.00 94.25 204 LEU A N 1
ATOM 1588 C CA . LEU A 1 204 ? 7.527 3.905 -11.097 1.00 94.25 204 LEU A CA 1
ATOM 1589 C C . LEU A 1 204 ? 7.507 4.782 -9.839 1.00 94.25 204 LEU A C 1
ATOM 1591 O O . LEU A 1 204 ? 7.587 4.251 -8.728 1.00 94.25 204 LEU A O 1
ATOM 1595 N N . ARG A 1 205 ? 7.361 6.102 -9.985 1.00 94.75 205 ARG A N 1
ATOM 1596 C CA . ARG A 1 205 ? 7.226 7.032 -8.858 1.00 94.75 205 ARG A CA 1
ATOM 1597 C C . ARG A 1 205 ? 5.940 6.789 -8.078 1.00 94.75 205 ARG A C 1
ATOM 1599 O O . ARG A 1 205 ? 5.998 6.651 -6.856 1.00 94.75 205 ARG A O 1
ATOM 1606 N N . THR A 1 206 ? 4.808 6.665 -8.763 1.00 94.25 206 THR A N 1
ATOM 1607 C CA . THR A 1 206 ? 3.517 6.341 -8.144 1.00 94.25 206 THR A CA 1
ATOM 1608 C C . THR A 1 206 ? 3.580 5.000 -7.416 1.00 94.25 206 THR A C 1
ATOM 1610 O O . THR A 1 206 ? 3.146 4.897 -6.264 1.00 94.25 206 THR A O 1
ATOM 1613 N N . LEU A 1 207 ? 4.198 3.984 -8.029 1.00 96.00 207 LEU A N 1
ATOM 1614 C CA . LEU A 1 207 ? 4.428 2.683 -7.404 1.00 96.00 207 LEU A CA 1
ATOM 1615 C C . LEU A 1 207 ? 5.290 2.820 -6.146 1.00 96.00 207 LEU A C 1
ATOM 1617 O O . LEU A 1 207 ? 4.923 2.292 -5.094 1.00 96.00 207 LEU A O 1
ATOM 1621 N N . TRP A 1 208 ? 6.415 3.539 -6.230 1.00 95.75 208 TRP A N 1
ATOM 1622 C CA . TRP A 1 208 ? 7.313 3.778 -5.101 1.00 95.75 208 TRP A CA 1
ATOM 1623 C C . TRP A 1 208 ? 6.591 4.451 -3.940 1.00 95.75 208 TRP A C 1
ATOM 1625 O O . TRP A 1 208 ? 6.694 3.984 -2.812 1.00 95.75 208 TRP A O 1
ATOM 1635 N N . GLN A 1 209 ? 5.827 5.509 -4.200 1.00 94.69 209 GLN A N 1
ATOM 1636 C CA . GLN A 1 209 ? 5.107 6.248 -3.164 1.00 94.69 209 GLN A CA 1
ATOM 1637 C C . GLN A 1 209 ? 3.985 5.412 -2.534 1.00 94.69 209 GLN A C 1
ATOM 1639 O O . GLN A 1 209 ? 3.831 5.406 -1.311 1.00 94.69 209 GLN A O 1
ATOM 1644 N N . THR A 1 210 ? 3.245 4.660 -3.351 1.00 96.25 210 THR A N 1
ATOM 1645 C CA . THR A 1 210 ? 2.078 3.886 -2.904 1.00 96.25 210 THR A CA 1
ATOM 1646 C C . THR A 1 210 ? 2.476 2.603 -2.180 1.00 96.25 210 THR A C 1
ATOM 1648 O O . THR A 1 210 ? 1.912 2.247 -1.147 1.00 96.25 210 THR A O 1
ATOM 1651 N N . TYR A 1 211 ? 3.488 1.904 -2.688 1.00 96.75 211 TYR A N 1
ATOM 1652 C CA . TYR A 1 211 ? 3.846 0.562 -2.236 1.00 96.75 211 TYR A CA 1
ATOM 1653 C C . TYR A 1 211 ? 5.250 0.471 -1.648 1.00 96.75 211 TYR A C 1
ATOM 1655 O O . TYR A 1 211 ? 5.752 -0.646 -1.517 1.00 96.75 211 TYR A O 1
ATOM 1663 N N . ARG A 1 212 ? 5.877 1.594 -1.251 1.00 94.88 212 ARG A N 1
ATOM 1664 C CA . ARG A 1 212 ? 7.252 1.647 -0.706 1.00 94.88 212 ARG A CA 1
ATOM 1665 C C . ARG A 1 212 ? 7.613 0.454 0.184 1.00 94.88 212 ARG A C 1
ATOM 1667 O O . ARG A 1 212 ? 8.572 -0.238 -0.151 1.00 94.88 212 ARG A O 1
ATOM 1674 N N . PRO A 1 213 ? 6.832 0.107 1.229 1.00 93.75 213 PRO A N 1
ATOM 1675 C CA . PRO A 1 213 ? 7.218 -0.971 2.141 1.00 93.75 213 PRO A CA 1
ATOM 1676 C C . PRO A 1 213 ? 7.214 -2.369 1.497 1.00 93.75 213 PRO A C 1
ATOM 1678 O O . PRO A 1 213 ? 7.766 -3.323 2.037 1.00 93.75 213 PRO A O 1
ATOM 1681 N N . LEU A 1 214 ? 6.558 -2.531 0.345 1.00 92.88 214 LEU A N 1
ATOM 1682 C CA . LEU A 1 214 ? 6.549 -3.781 -0.413 1.00 92.88 214 LEU A CA 1
ATOM 1683 C C . LEU A 1 214 ? 7.757 -3.894 -1.334 1.00 92.88 214 LEU A C 1
ATOM 1685 O O . LEU A 1 214 ? 8.189 -5.016 -1.606 1.00 92.88 214 LEU A O 1
ATOM 1689 N N . VAL A 1 215 ? 8.286 -2.771 -1.819 1.00 93.94 215 VAL A N 1
ATOM 1690 C CA . VAL A 1 215 ? 9.269 -2.738 -2.909 1.00 93.94 215 VAL A CA 1
ATOM 1691 C C . VAL A 1 215 ? 10.628 -2.175 -2.515 1.00 93.94 215 VAL A C 1
ATOM 1693 O O . VAL A 1 215 ? 11.578 -2.384 -3.254 1.00 93.94 215 VAL A O 1
ATOM 1696 N N . GLU A 1 216 ? 10.784 -1.547 -1.352 1.00 92.94 216 GLU A N 1
ATOM 1697 C CA . GLU A 1 216 ? 12.061 -0.967 -0.910 1.00 92.94 216 GLU A CA 1
ATOM 1698 C C . GLU A 1 216 ? 13.213 -1.973 -0.835 1.00 92.94 216 GLU A C 1
ATOM 1700 O O . GLU A 1 216 ? 14.322 -1.664 -1.265 1.00 92.94 216 GLU A O 1
ATOM 1705 N N . GLU A 1 217 ? 12.939 -3.211 -0.417 1.00 90.56 217 GLU A N 1
ATOM 1706 C CA . GLU A 1 217 ? 13.929 -4.299 -0.406 1.00 90.56 217 GLU A CA 1
ATOM 1707 C C . GLU A 1 217 ? 14.370 -4.737 -1.812 1.00 90.56 217 GLU A C 1
ATOM 1709 O O . GLU A 1 217 ? 15.412 -5.373 -1.963 1.00 90.56 217 GLU A O 1
ATOM 1714 N N . LEU A 1 218 ? 13.564 -4.450 -2.838 1.00 89.94 218 LEU A N 1
ATOM 1715 C CA . LEU A 1 218 ? 13.939 -4.644 -4.236 1.00 89.94 218 LEU A CA 1
ATOM 1716 C C . LEU A 1 218 ? 14.658 -3.399 -4.760 1.00 89.94 218 LEU A C 1
ATOM 1718 O O . LEU A 1 218 ? 15.683 -3.525 -5.429 1.00 89.94 218 LEU A O 1
ATOM 1722 N N . ILE A 1 219 ? 14.123 -2.215 -4.444 1.00 88.81 219 ILE A N 1
ATOM 1723 C CA . ILE A 1 219 ? 14.500 -0.984 -5.122 1.00 88.81 219 ILE A CA 1
ATOM 1724 C C . ILE A 1 219 ? 15.832 -0.429 -4.627 1.00 88.81 219 ILE A C 1
ATOM 1726 O O . ILE A 1 219 ? 16.726 -0.167 -5.427 1.00 88.81 219 ILE A O 1
ATOM 1730 N N . ILE A 1 220 ? 16.003 -0.315 -3.310 1.00 90.25 220 ILE A N 1
ATOM 1731 C CA . ILE A 1 220 ? 17.196 0.300 -2.717 1.00 90.25 220 ILE A CA 1
ATOM 1732 C C . ILE A 1 220 ? 18.479 -0.455 -3.117 1.00 90.25 220 ILE A C 1
ATOM 1734 O O . ILE A 1 220 ? 19.416 0.192 -3.593 1.00 90.25 220 ILE A O 1
ATOM 1738 N N . PRO A 1 221 ? 18.561 -1.799 -3.003 1.00 86.88 221 PRO A N 1
ATOM 1739 C CA . PRO A 1 221 ? 19.784 -2.514 -3.363 1.00 86.88 221 PRO A CA 1
ATOM 1740 C C . PRO A 1 221 ? 20.073 -2.506 -4.868 1.00 86.88 221 PRO A C 1
ATOM 1742 O O . PRO A 1 221 ? 21.238 -2.548 -5.263 1.00 86.88 221 PRO A O 1
ATOM 1745 N N . ALA A 1 222 ? 19.038 -2.488 -5.713 1.00 82.38 222 ALA A N 1
ATOM 1746 C CA . ALA A 1 222 ? 19.206 -2.431 -7.162 1.00 82.38 222 ALA A CA 1
ATOM 1747 C C . ALA A 1 222 ? 19.784 -1.078 -7.595 1.00 82.38 222 ALA A C 1
ATOM 1749 O O . ALA A 1 222 ? 20.825 -1.062 -8.251 1.00 82.38 222 ALA A O 1
ATOM 1750 N N . SER A 1 223 ? 19.217 0.031 -7.109 1.00 81.00 223 SER A N 1
ATOM 1751 C CA . SER A 1 223 ? 19.733 1.376 -7.391 1.00 81.00 223 SER A CA 1
ATOM 1752 C C . SER A 1 223 ? 21.173 1.555 -6.899 1.00 81.00 223 SER A C 1
ATOM 1754 O O . SER A 1 223 ? 22.005 2.124 -7.595 1.00 81.00 223 SER A O 1
ATOM 1756 N N . GLN A 1 224 ? 21.523 1.004 -5.731 1.00 80.19 224 GLN A N 1
ATOM 1757 C CA . GLN A 1 224 ? 22.904 1.047 -5.232 1.00 80.19 224 GLN A CA 1
ATOM 1758 C C . GLN A 1 224 ? 23.888 0.298 -6.144 1.00 80.19 224 GLN A C 1
ATOM 1760 O O . GLN A 1 224 ? 25.009 0.760 -6.351 1.00 80.19 224 GLN A O 1
ATOM 1765 N N . ARG A 1 225 ? 23.496 -0.854 -6.704 1.00 74.88 225 ARG A N 1
ATOM 1766 C CA . ARG A 1 225 ? 24.343 -1.611 -7.643 1.00 74.88 225 ARG A CA 1
ATOM 1767 C C . ARG A 1 225 ? 24.531 -0.872 -8.963 1.00 74.88 225 ARG A C 1
ATOM 1769 O O . ARG A 1 225 ? 25.639 -0.877 -9.492 1.00 74.88 225 ARG A O 1
ATOM 1776 N N . GLU A 1 226 ? 23.479 -0.239 -9.467 1.00 70.38 226 GLU A N 1
ATOM 1777 C CA . GLU A 1 226 ? 23.522 0.559 -10.695 1.00 70.38 226 GLU A CA 1
ATOM 1778 C C . GLU A 1 226 ? 24.429 1.784 -10.537 1.00 70.38 226 GLU A C 1
ATOM 1780 O O . GLU A 1 226 ? 25.315 1.996 -11.366 1.00 70.38 226 GLU A O 1
ATOM 1785 N N . SER A 1 227 ? 24.323 2.500 -9.414 1.00 66.88 227 SER A N 1
ATOM 1786 C CA . SER A 1 227 ? 25.199 3.634 -9.095 1.00 66.88 227 SER A CA 1
ATOM 1787 C C . SER A 1 227 ? 26.673 3.230 -8.946 1.00 66.88 227 SER A C 1
ATOM 1789 O O . SER A 1 227 ? 27.559 3.970 -9.369 1.00 66.88 227 SER A O 1
ATOM 1791 N N . MET A 1 228 ? 26.962 2.045 -8.391 1.00 59.50 228 MET A N 1
ATOM 1792 C CA . MET A 1 228 ? 28.339 1.549 -8.214 1.00 59.50 228 MET A CA 1
ATOM 1793 C C . MET A 1 228 ? 28.943 0.957 -9.498 1.00 59.50 228 MET A C 1
ATOM 1795 O O . MET A 1 228 ? 30.154 1.032 -9.700 1.00 59.50 228 MET A O 1
ATOM 1799 N N . GLY A 1 229 ? 28.120 0.366 -10.370 1.00 58.53 229 GLY A N 1
ATOM 1800 C CA . GLY A 1 229 ? 28.543 -0.178 -11.666 1.00 58.53 229 GLY A CA 1
ATOM 1801 C C . GLY A 1 229 ? 28.578 0.857 -12.798 1.00 58.53 229 GLY A C 1
ATOM 1802 O O . GLY A 1 229 ? 29.212 0.618 -13.824 1.00 58.53 229 GLY A O 1
ATOM 1803 N N . GLY A 1 230 ? 27.920 2.007 -12.616 1.00 53.69 230 GLY A N 1
ATOM 1804 C CA . GLY A 1 230 ? 27.755 3.073 -13.610 1.00 53.69 230 GLY A CA 1
ATOM 1805 C C . GLY A 1 230 ? 28.976 3.966 -13.838 1.00 53.69 230 GLY A C 1
ATOM 1806 O O . GLY A 1 230 ? 28.908 4.900 -14.640 1.00 53.69 230 GLY A O 1
ATOM 1807 N N . GLY A 1 231 ? 30.104 3.690 -13.182 1.00 52.00 231 GLY A N 1
ATOM 1808 C CA . GLY A 1 231 ? 31.355 4.385 -13.453 1.00 52.00 231 GLY A CA 1
ATOM 1809 C C . GLY A 1 231 ? 31.815 4.142 -14.893 1.00 52.00 231 GLY A C 1
ATOM 1810 O O . GLY A 1 231 ? 32.431 3.119 -15.177 1.00 52.00 231 GLY A O 1
ATOM 1811 N N . SER A 1 232 ? 31.619 5.135 -15.770 1.00 55.91 232 SER A N 1
ATOM 1812 C CA . SER A 1 232 ? 32.270 5.296 -17.092 1.00 55.91 232 SER A CA 1
ATOM 1813 C C . SER A 1 232 ? 31.542 4.767 -18.340 1.00 55.91 232 SER A C 1
ATOM 1815 O O . SER A 1 232 ? 32.186 4.565 -19.370 1.00 55.91 232 SER A O 1
ATOM 1817 N N . SER A 1 233 ? 30.220 4.572 -18.332 1.00 67.62 233 SER A N 1
ATOM 1818 C CA . SER A 1 233 ? 29.504 4.358 -19.603 1.00 67.62 233 SER A CA 1
ATOM 1819 C C . SER A 1 233 ? 29.225 5.693 -20.292 1.00 67.62 233 SER A C 1
ATOM 1821 O O . SER A 1 233 ? 28.611 6.581 -19.701 1.00 67.62 233 SER A O 1
ATOM 1823 N N . ARG A 1 234 ? 29.594 5.818 -21.575 1.00 76.25 234 ARG A N 1
ATOM 1824 C CA . ARG A 1 234 ? 29.278 6.998 -22.408 1.00 76.25 234 ARG A CA 1
ATOM 1825 C C . ARG A 1 234 ? 27.781 7.298 -22.509 1.00 76.25 234 ARG A C 1
ATOM 1827 O O . ARG A 1 234 ? 27.428 8.358 -22.988 1.00 76.25 234 ARG A O 1
ATOM 1834 N N . PHE A 1 235 ? 26.924 6.354 -22.130 1.00 77.50 235 PHE A N 1
ATOM 1835 C CA . PHE A 1 235 ? 25.475 6.492 -22.209 1.00 77.50 235 PHE A CA 1
ATOM 1836 C C . PHE A 1 235 ? 24.859 7.098 -20.937 1.00 77.50 235 PHE A C 1
ATOM 1838 O O . PHE A 1 235 ? 23.711 7.526 -20.975 1.00 77.50 235 PHE A O 1
ATOM 1845 N N . TYR A 1 236 ? 25.606 7.173 -19.827 1.00 83.25 236 TYR A N 1
ATOM 1846 C CA . TYR A 1 236 ? 25.101 7.623 -18.525 1.00 83.25 236 TYR A CA 1
ATOM 1847 C C . TYR A 1 236 ? 25.536 9.053 -18.186 1.00 83.25 236 TYR A C 1
ATOM 1849 O O . TYR A 1 236 ? 26.122 9.304 -17.135 1.00 83.25 236 TYR A O 1
ATOM 1857 N N . HIS A 1 237 ? 25.261 10.010 -19.078 1.00 82.56 237 HIS A N 1
ATOM 1858 C CA . HIS A 1 237 ? 25.653 11.414 -18.882 1.00 82.56 237 HIS A CA 1
ATOM 1859 C C . HIS A 1 237 ? 25.055 12.057 -17.617 1.00 82.56 237 HIS A C 1
ATOM 1861 O O . HIS A 1 237 ? 25.664 12.968 -17.062 1.00 82.56 237 HIS A O 1
ATOM 1867 N N . HIS A 1 238 ? 23.908 11.560 -17.137 1.00 81.94 238 HIS A N 1
ATOM 1868 C CA . HIS A 1 238 ? 23.287 11.960 -15.866 1.00 81.94 238 HIS A CA 1
ATOM 1869 C C . HIS A 1 238 ? 23.314 10.839 -14.808 1.00 81.94 238 HIS A C 1
ATOM 1871 O O . HIS A 1 238 ? 22.602 10.914 -13.810 1.00 81.94 238 HIS A O 1
ATOM 1877 N N . GLY A 1 239 ? 24.121 9.793 -15.018 1.00 84.94 239 GLY A N 1
ATOM 1878 C CA . GLY A 1 239 ? 24.140 8.603 -14.166 1.00 84.94 239 GLY A CA 1
ATOM 1879 C C . GLY A 1 239 ? 22.881 7.734 -14.292 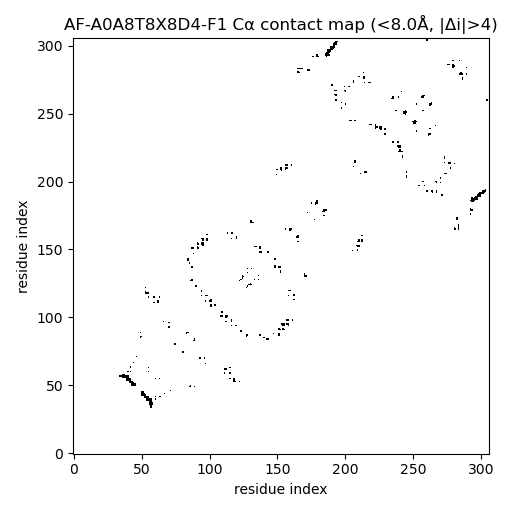1.00 84.94 239 GLY A C 1
ATOM 1880 O O . GLY A 1 239 ? 22.012 7.975 -15.134 1.00 84.94 239 GLY A O 1
ATOM 1881 N N . LEU A 1 240 ? 22.805 6.708 -13.446 1.00 86.06 240 LEU A N 1
ATOM 1882 C CA . LEU A 1 240 ? 21.642 5.835 -13.279 1.00 86.06 240 LEU A CA 1
ATOM 1883 C C . LEU A 1 240 ? 21.384 5.668 -11.775 1.00 86.06 240 LEU A C 1
ATOM 1885 O O . LEU A 1 240 ? 21.793 4.680 -11.176 1.00 86.06 240 LEU A O 1
ATOM 1889 N N . ASP A 1 241 ? 20.777 6.689 -11.164 1.00 87.12 241 ASP A N 1
ATOM 1890 C CA . ASP A 1 241 ? 20.452 6.723 -9.731 1.00 87.12 241 ASP A CA 1
ATOM 1891 C C . ASP A 1 241 ? 18.937 6.849 -9.539 1.00 87.12 241 ASP A C 1
ATOM 1893 O O . ASP A 1 241 ? 18.399 7.892 -9.156 1.00 87.12 241 ASP A O 1
ATOM 1897 N N . ALA A 1 242 ? 18.235 5.757 -9.848 1.00 90.00 242 ALA A N 1
ATOM 1898 C CA . ALA A 1 242 ? 16.779 5.713 -9.797 1.00 90.00 242 ALA A CA 1
ATOM 1899 C C . ALA A 1 242 ? 16.229 6.038 -8.402 1.00 90.00 242 ALA A C 1
ATOM 1901 O O . ALA A 1 242 ? 15.179 6.663 -8.294 1.00 90.00 242 ALA A O 1
ATOM 1902 N N . LEU A 1 243 ? 16.934 5.652 -7.330 1.00 91.81 243 LEU A N 1
ATOM 1903 C CA . LEU A 1 243 ? 16.476 5.929 -5.967 1.00 91.81 243 LEU A CA 1
ATOM 1904 C C . LEU A 1 243 ? 16.478 7.433 -5.681 1.00 91.81 243 LEU A C 1
ATOM 1906 O O . LEU A 1 243 ? 15.471 7.954 -5.209 1.00 91.81 243 LEU A O 1
ATOM 1910 N N . SER A 1 244 ? 17.564 8.134 -6.021 1.00 92.06 244 SER A N 1
ATOM 1911 C CA . SER A 1 244 ? 17.633 9.590 -5.859 1.00 92.06 244 SER A CA 1
ATOM 1912 C C . SER A 1 244 ? 16.545 10.294 -6.666 1.00 92.06 244 SER A C 1
ATOM 1914 O O . SER A 1 244 ? 15.878 11.176 -6.139 1.00 92.06 244 SER A O 1
ATOM 1916 N N . TRP A 1 245 ? 16.285 9.869 -7.905 1.00 94.00 245 TRP A N 1
ATOM 1917 C CA . TRP A 1 245 ? 15.227 10.454 -8.741 1.00 94.00 245 TRP A CA 1
ATOM 1918 C C . TRP A 1 245 ? 13.811 10.192 -8.197 1.00 94.00 245 TRP A C 1
ATOM 1920 O O . TRP A 1 245 ? 12.926 11.040 -8.334 1.00 94.00 245 TRP A O 1
ATOM 1930 N N . LEU A 1 246 ? 13.583 9.040 -7.555 1.00 94.56 246 LEU A N 1
ATOM 1931 C CA . LEU A 1 246 ? 12.311 8.706 -6.906 1.00 94.56 246 LEU A CA 1
ATOM 1932 C C . LEU A 1 246 ? 12.075 9.522 -5.628 1.00 94.56 246 LEU A C 1
ATOM 1934 O O . LEU A 1 246 ? 10.950 9.967 -5.395 1.00 94.56 246 LEU A O 1
ATOM 1938 N N . GLU A 1 247 ? 13.111 9.719 -4.808 1.00 92.81 247 GLU A N 1
ATOM 1939 C CA . GLU A 1 247 ? 13.030 10.492 -3.558 1.00 92.81 247 GLU A CA 1
ATOM 1940 C C . GLU A 1 247 ? 13.045 12.009 -3.790 1.00 92.81 247 GLU A C 1
ATOM 1942 O O . GLU A 1 247 ? 12.436 12.750 -3.021 1.00 92.81 247 GLU A O 1
ATOM 1947 N N . HIS A 1 248 ? 13.692 12.454 -4.867 1.00 94.25 248 HIS A N 1
ATOM 1948 C CA . HIS A 1 248 ? 13.888 13.856 -5.221 1.00 94.25 248 HIS A CA 1
ATOM 1949 C C . HIS A 1 248 ? 13.432 14.112 -6.664 1.00 94.25 248 HIS A C 1
ATOM 1951 O O . HIS A 1 248 ? 14.257 14.068 -7.586 1.00 94.25 248 HIS A O 1
ATOM 1957 N N . PRO A 1 249 ? 12.128 14.374 -6.894 1.00 93.12 249 PRO A N 1
ATOM 1958 C CA . PRO A 1 249 ? 11.592 14.651 -8.226 1.00 93.12 249 PRO A CA 1
ATOM 1959 C C . PRO A 1 249 ? 12.378 15.717 -8.995 1.00 93.12 249 PRO A C 1
ATOM 1961 O O . PRO A 1 249 ? 12.632 15.546 -10.184 1.00 93.12 249 PRO A O 1
ATOM 1964 N N . GLU A 1 250 ? 12.862 16.749 -8.307 1.00 93.81 250 GLU A N 1
ATOM 1965 C CA . GLU A 1 250 ? 13.677 17.839 -8.843 1.00 93.81 250 GLU A CA 1
ATOM 1966 C C . GLU A 1 250 ? 15.038 17.398 -9.408 1.00 93.81 250 GLU A C 1
ATOM 1968 O O . GLU A 1 250 ? 15.643 18.122 -10.197 1.00 93.81 250 GLU A O 1
ATOM 1973 N N . ARG A 1 251 ? 15.529 16.215 -9.020 1.00 92.81 251 ARG A N 1
ATOM 1974 C CA . ARG A 1 251 ? 16.770 15.615 -9.537 1.00 92.81 251 ARG A CA 1
ATOM 1975 C C . ARG A 1 251 ? 16.532 14.661 -10.702 1.00 92.81 251 ARG A C 1
ATOM 1977 O O . ARG A 1 251 ? 17.498 14.127 -11.245 1.00 92.81 251 ARG A O 1
ATOM 1984 N N . THR A 1 252 ? 15.276 14.421 -11.068 1.00 94.12 252 THR A N 1
ATOM 1985 C CA . THR A 1 252 ? 14.929 13.534 -12.179 1.00 94.12 252 THR A CA 1
ATOM 1986 C C . 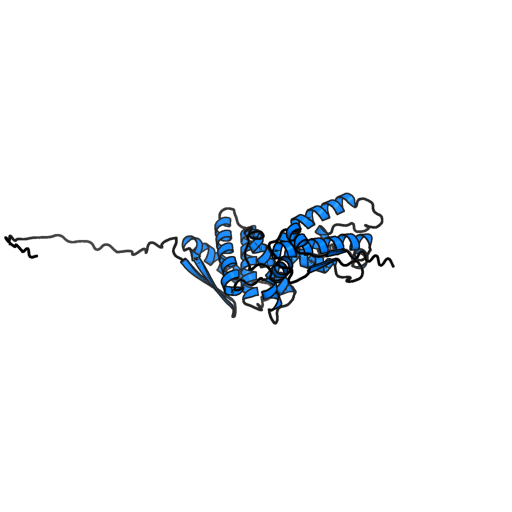THR A 1 252 ? 15.415 14.160 -13.491 1.00 94.12 252 THR A C 1
ATOM 1988 O O . THR A 1 252 ? 15.085 15.317 -13.765 1.00 94.12 252 THR A O 1
ATOM 1991 N N . PRO A 1 253 ? 16.198 13.440 -14.316 1.00 93.44 253 PRO A N 1
ATOM 1992 C CA . PRO A 1 253 ? 16.619 13.938 -15.619 1.00 93.44 253 PRO A CA 1
ATOM 1993 C C . PRO A 1 253 ? 15.433 14.255 -16.538 1.00 93.44 253 PRO A C 1
ATOM 1995 O O . PRO A 1 253 ? 14.325 13.751 -16.358 1.00 93.44 253 PRO A O 1
ATOM 1998 N N . ALA A 1 254 ? 15.684 15.050 -17.579 1.00 92.06 254 ALA A N 1
ATOM 1999 C CA . ALA A 1 254 ? 14.676 15.337 -18.595 1.00 92.06 254 ALA A CA 1
ATOM 2000 C C . ALA A 1 254 ? 14.193 14.052 -19.295 1.00 92.06 254 ALA A C 1
ATOM 2002 O O . ALA A 1 254 ? 14.978 13.125 -19.506 1.00 92.06 254 ALA A O 1
ATOM 2003 N N . SER A 1 255 ? 12.929 14.041 -19.736 1.00 90.12 255 SER A N 1
ATOM 2004 C CA . SER A 1 255 ? 12.310 12.889 -20.417 1.00 90.12 255 SER A CA 1
ATOM 2005 C C . SER A 1 255 ? 13.173 12.340 -21.563 1.00 90.12 255 SER A C 1
ATOM 2007 O O . SER A 1 255 ? 13.398 11.136 -21.644 1.00 90.12 255 SER A O 1
ATOM 2009 N N . ALA A 1 256 ? 13.790 13.220 -22.363 1.00 89.94 256 ALA A N 1
ATOM 2010 C CA . ALA A 1 256 ? 14.679 12.837 -23.465 1.00 89.94 256 ALA A CA 1
ATOM 2011 C C . ALA A 1 256 ? 15.863 11.939 -23.047 1.00 89.94 256 ALA A C 1
ATOM 2013 O O . ALA A 1 256 ? 16.324 11.121 -23.840 1.00 89.94 256 ALA A O 1
ATOM 2014 N N . TYR A 1 257 ? 16.358 12.074 -21.813 1.00 90.88 257 TYR A N 1
ATOM 2015 C CA . TYR A 1 257 ? 17.383 11.183 -21.271 1.00 90.88 257 TYR A CA 1
ATOM 2016 C C . TYR A 1 257 ? 16.785 9.848 -20.819 1.00 90.88 257 TYR A C 1
ATOM 2018 O O . TYR A 1 257 ? 17.333 8.793 -21.132 1.00 90.88 257 TYR A O 1
ATOM 2026 N N . LEU A 1 258 ? 15.649 9.896 -20.115 1.00 90.62 258 LEU A N 1
ATOM 2027 C CA . LEU A 1 258 ? 14.977 8.717 -19.566 1.00 90.62 258 LEU A CA 1
ATOM 2028 C C . LEU A 1 258 ? 14.522 7.747 -20.659 1.00 90.62 258 LEU A C 1
ATOM 2030 O O . LEU A 1 258 ? 14.711 6.544 -20.516 1.00 90.62 258 LEU A O 1
ATOM 2034 N N . ILE A 1 259 ? 14.008 8.248 -21.785 1.00 90.06 259 ILE A N 1
ATOM 2035 C CA . ILE A 1 259 ? 13.546 7.395 -22.891 1.00 90.06 259 ILE A CA 1
ATOM 2036 C C . ILE A 1 259 ? 14.683 6.661 -23.615 1.00 90.06 259 ILE A C 1
ATOM 2038 O O . ILE A 1 259 ? 14.430 5.660 -24.291 1.00 90.06 259 ILE A O 1
ATOM 2042 N N . GLY A 1 260 ? 15.934 7.118 -23.477 1.00 89.19 260 GLY A N 1
ATOM 2043 C CA . GLY A 1 260 ? 17.085 6.499 -24.127 1.00 89.19 260 GLY A CA 1
ATOM 2044 C C . GLY A 1 260 ? 17.214 5.027 -23.737 1.00 89.19 260 GLY A C 1
ATOM 2045 O O . GLY A 1 260 ? 17.229 4.708 -22.553 1.00 89.19 260 GLY A O 1
ATOM 2046 N N . ALA A 1 261 ? 17.339 4.128 -24.719 1.00 87.38 261 ALA A N 1
ATOM 2047 C CA . ALA A 1 261 ? 17.307 2.676 -24.495 1.00 87.38 261 ALA A CA 1
ATOM 2048 C C . ALA A 1 261 ? 18.240 2.162 -23.372 1.00 87.38 261 ALA A C 1
ATOM 2050 O O . ALA A 1 261 ? 17.810 1.299 -22.608 1.00 87.38 261 ALA A O 1
ATOM 2051 N N . PRO A 1 262 ? 19.475 2.681 -23.188 1.00 86.69 262 PRO A N 1
ATOM 2052 C CA . PRO A 1 262 ? 20.335 2.274 -22.070 1.00 86.69 262 PRO A CA 1
ATOM 2053 C C . PRO A 1 262 ? 19.779 2.613 -20.676 1.00 86.69 262 PRO A C 1
ATOM 2055 O O . PRO A 1 262 ? 20.210 2.009 -19.699 1.00 86.69 262 PRO A O 1
ATOM 2058 N N . ILE A 1 263 ? 18.861 3.579 -20.585 1.00 88.25 263 ILE A N 1
ATOM 2059 C CA . ILE A 1 263 ? 18.208 4.042 -19.354 1.00 88.25 263 ILE A CA 1
ATOM 2060 C C . ILE A 1 263 ? 16.825 3.400 -19.209 1.00 88.25 263 ILE A C 1
ATOM 2062 O O . ILE A 1 263 ? 16.527 2.794 -18.181 1.00 88.25 263 ILE A O 1
ATOM 2066 N N . SER A 1 264 ? 15.984 3.492 -20.241 1.00 89.38 264 SER A N 1
ATOM 2067 C CA . SER A 1 264 ? 14.597 3.023 -20.184 1.00 89.38 264 SER A CA 1
ATOM 2068 C C . SER A 1 264 ? 14.493 1.506 -20.053 1.00 89.38 264 SER A C 1
ATOM 2070 O O . SER A 1 264 ? 13.694 1.033 -19.252 1.00 89.38 264 SER A O 1
ATOM 2072 N N . MET A 1 265 ? 15.318 0.725 -20.762 1.00 86.50 265 MET A N 1
ATOM 2073 C CA . MET A 1 265 ? 15.277 -0.745 -20.704 1.00 86.50 265 MET A CA 1
ATOM 2074 C C . MET A 1 265 ? 15.406 -1.307 -19.276 1.00 86.50 265 MET A C 1
ATOM 2076 O O . MET A 1 265 ? 14.498 -2.029 -18.849 1.00 86.50 265 MET A O 1
ATOM 2080 N N . PRO A 1 266 ? 16.479 -1.009 -18.509 1.00 86.50 266 PRO A N 1
ATOM 2081 C CA . PRO A 1 266 ? 16.606 -1.532 -17.151 1.00 86.50 266 PRO A CA 1
ATOM 2082 C C . PRO A 1 266 ? 15.500 -1.015 -16.224 1.00 86.50 266 PRO A C 1
ATOM 2084 O O . PRO A 1 266 ? 14.944 -1.798 -15.455 1.00 86.50 266 PRO A O 1
ATOM 2087 N N . LEU A 1 267 ? 15.109 0.259 -16.338 1.00 90.25 267 LEU A N 1
ATOM 2088 C CA . LEU A 1 267 ? 14.087 0.847 -15.468 1.00 90.25 267 LEU A CA 1
ATOM 2089 C C . LEU A 1 267 ? 12.676 0.308 -15.740 1.00 90.25 267 LEU A C 1
ATOM 2091 O O . LEU A 1 267 ? 11.920 0.094 -14.795 1.00 90.25 267 LEU A O 1
ATOM 2095 N N . ILE A 1 268 ? 12.321 0.028 -16.998 1.00 90.69 268 ILE A N 1
ATOM 2096 C CA . ILE A 1 268 ? 11.045 -0.614 -17.353 1.00 90.69 268 ILE A CA 1
ATOM 2097 C C . ILE A 1 268 ? 11.019 -2.055 -16.834 1.00 90.69 268 ILE A C 1
ATOM 2099 O O . ILE A 1 268 ? 10.036 -2.473 -16.221 1.00 90.69 268 ILE A O 1
ATOM 2103 N N . GLY A 1 269 ? 12.105 -2.815 -17.018 1.00 88.62 269 GLY A N 1
ATOM 2104 C CA . GLY A 1 269 ? 12.207 -4.165 -16.455 1.00 88.62 269 GLY A CA 1
ATOM 2105 C C . GLY A 1 269 ? 12.089 -4.160 -14.926 1.00 88.62 269 GLY A C 1
ATOM 2106 O O . GLY A 1 269 ? 11.445 -5.023 -14.328 1.00 88.62 269 GLY A O 1
ATOM 2107 N N . PHE A 1 270 ? 12.652 -3.144 -14.281 1.00 89.00 270 PHE A N 1
ATOM 2108 C CA . PHE A 1 270 ? 12.566 -2.960 -12.842 1.00 89.00 270 PHE A CA 1
ATOM 2109 C C . PHE A 1 270 ? 11.162 -2.594 -12.354 1.00 89.00 270 PHE A C 1
ATOM 2111 O O . PHE A 1 270 ? 10.676 -3.206 -11.402 1.00 89.00 270 PHE A O 1
ATOM 2118 N N . LEU A 1 271 ? 10.482 -1.671 -13.039 1.00 92.94 271 LEU A N 1
ATOM 2119 C CA . LEU A 1 271 ? 9.075 -1.334 -12.812 1.00 92.94 271 LEU A CA 1
ATOM 2120 C C . LEU A 1 271 ? 8.187 -2.581 -12.879 1.00 92.94 271 LEU A C 1
ATOM 2122 O O . LEU A 1 271 ? 7.390 -2.845 -11.980 1.00 92.94 271 LEU A O 1
ATOM 2126 N N . GLN A 1 272 ? 8.386 -3.409 -13.901 1.00 92.06 272 GLN A N 1
ATOM 2127 C CA . GLN A 1 272 ? 7.658 -4.661 -14.080 1.00 92.06 272 GLN A CA 1
ATOM 2128 C C . GLN A 1 272 ? 7.892 -5.665 -12.944 1.00 92.06 272 GLN A C 1
ATOM 2130 O O . GLN A 1 272 ? 6.943 -6.276 -12.443 1.00 92.06 272 GLN A O 1
ATOM 2135 N N . LEU A 1 273 ? 9.142 -5.828 -12.499 1.00 92.12 273 LEU A N 1
ATOM 2136 C CA . LEU A 1 273 ? 9.472 -6.679 -11.352 1.00 92.12 273 LEU A CA 1
ATOM 2137 C C . LEU A 1 273 ? 8.872 -6.140 -10.048 1.00 92.12 273 LEU A C 1
ATOM 2139 O O . LEU A 1 273 ? 8.407 -6.922 -9.211 1.00 92.12 273 LEU A O 1
ATOM 2143 N N . ALA A 1 274 ? 8.858 -4.818 -9.878 1.00 94.06 274 ALA A N 1
ATOM 2144 C CA . ALA A 1 274 ? 8.246 -4.163 -8.734 1.00 94.06 274 ALA A CA 1
ATOM 2145 C C . ALA A 1 274 ? 6.730 -4.416 -8.704 1.00 94.06 274 ALA A C 1
ATOM 2147 O O . ALA A 1 274 ? 6.220 -4.870 -7.678 1.00 94.06 274 ALA A O 1
ATOM 2148 N N . TRP A 1 275 ? 6.028 -4.260 -9.831 1.00 94.56 275 TRP A N 1
ATOM 2149 C CA . TRP A 1 275 ? 4.604 -4.597 -9.943 1.00 94.56 275 TRP A CA 1
ATOM 2150 C C . TRP A 1 275 ? 4.321 -6.069 -9.664 1.00 94.56 275 TRP A C 1
ATOM 2152 O O . TRP A 1 275 ? 3.434 -6.388 -8.871 1.00 94.56 275 TRP A O 1
ATOM 2162 N N . TYR A 1 276 ? 5.107 -6.979 -10.245 1.00 93.00 276 TYR A N 1
ATOM 2163 C CA . TYR A 1 276 ? 4.966 -8.414 -9.993 1.00 93.00 276 TYR A CA 1
ATOM 2164 C C . TYR A 1 276 ? 5.080 -8.739 -8.494 1.00 93.00 276 TYR A C 1
ATOM 2166 O O . TYR A 1 276 ? 4.305 -9.527 -7.944 1.00 93.00 276 TYR A O 1
ATOM 2174 N N . ARG A 1 277 ? 6.015 -8.078 -7.799 1.00 91.94 277 ARG A N 1
ATOM 2175 C CA . ARG A 1 277 ? 6.183 -8.204 -6.349 1.00 91.94 277 ARG A CA 1
ATOM 2176 C C . ARG A 1 277 ? 4.999 -7.627 -5.572 1.00 91.94 277 ARG A C 1
ATOM 2178 O O . ARG A 1 277 ? 4.554 -8.278 -4.625 1.00 91.94 277 ARG A O 1
ATOM 2185 N N . VAL A 1 278 ? 4.487 -6.454 -5.950 1.00 93.12 278 VAL A N 1
ATOM 2186 C CA . VAL A 1 278 ? 3.298 -5.843 -5.329 1.00 93.12 278 VAL A CA 1
ATOM 2187 C C . VAL A 1 278 ? 2.098 -6.779 -5.446 1.00 93.12 278 VAL A C 1
ATOM 2189 O O . VAL A 1 278 ? 1.510 -7.116 -4.421 1.00 93.12 278 VAL A O 1
ATOM 2192 N N . VAL A 1 279 ? 1.800 -7.285 -6.648 1.00 91.25 279 VAL A N 1
ATOM 2193 C CA . VAL A 1 279 ? 0.685 -8.217 -6.893 1.00 91.25 279 VAL A CA 1
ATOM 2194 C C . VAL A 1 279 ? 0.788 -9.447 -5.994 1.00 91.25 279 VAL A C 1
ATOM 2196 O O . VAL A 1 279 ? -0.179 -9.794 -5.316 1.00 91.25 279 VAL A O 1
ATOM 2199 N N . GLY A 1 280 ? 1.966 -10.077 -5.923 1.00 89.19 280 GLY A N 1
ATOM 2200 C CA . GLY A 1 280 ? 2.180 -11.234 -5.052 1.00 89.19 280 GLY A CA 1
ATOM 2201 C C . GLY A 1 280 ? 1.938 -10.914 -3.573 1.00 89.19 280 GLY A C 1
ATOM 2202 O O . GLY A 1 280 ? 1.193 -11.623 -2.897 1.00 89.19 280 GLY A O 1
ATOM 2203 N N . ARG A 1 281 ? 2.508 -9.809 -3.070 1.00 88.62 281 ARG A N 1
ATOM 2204 C CA . ARG A 1 281 ? 2.358 -9.390 -1.664 1.00 88.62 281 ARG A CA 1
ATOM 2205 C C . ARG A 1 281 ? 0.916 -9.023 -1.311 1.00 88.62 281 ARG A C 1
ATOM 2207 O O . ARG A 1 281 ? 0.452 -9.417 -0.245 1.00 88.62 281 ARG A O 1
ATOM 2214 N N . VAL A 1 282 ? 0.209 -8.314 -2.190 1.00 88.06 282 VAL A N 1
ATOM 2215 C CA . VAL A 1 282 ? -1.206 -7.952 -2.000 1.00 88.06 282 VAL A CA 1
ATOM 2216 C C . VAL A 1 282 ? -2.083 -9.204 -1.990 1.00 88.06 282 VAL A C 1
ATOM 2218 O O . VAL A 1 282 ? -2.900 -9.368 -1.086 1.00 88.06 282 VAL A O 1
ATOM 2221 N N . ALA A 1 283 ? -1.853 -10.132 -2.922 1.00 85.81 283 ALA A N 1
ATOM 2222 C CA . ALA A 1 283 ? -2.574 -11.400 -2.992 1.00 85.81 283 ALA A CA 1
ATOM 2223 C C . ALA A 1 283 ? -2.174 -12.415 -1.901 1.00 85.81 283 ALA A C 1
ATOM 2225 O O . ALA A 1 283 ? -2.761 -13.494 -1.827 1.00 85.81 283 ALA A O 1
ATOM 2226 N N . GLY A 1 284 ? -1.188 -12.098 -1.054 1.00 85.06 284 GLY A N 1
ATOM 2227 C CA . GLY A 1 284 ? -0.731 -12.974 0.026 1.00 85.06 284 GLY A CA 1
ATOM 2228 C C . GLY A 1 284 ? 0.014 -14.222 -0.456 1.00 85.06 284 GLY A C 1
ATOM 2229 O O . GLY A 1 284 ? 0.032 -15.231 0.247 1.00 85.06 284 GLY A O 1
ATOM 2230 N N . VAL A 1 285 ? 0.624 -14.170 -1.643 1.00 85.75 285 VAL A N 1
ATOM 2231 C CA . VAL A 1 285 ? 1.361 -15.285 -2.250 1.00 85.75 285 VAL A CA 1
ATOM 2232 C C . VAL A 1 285 ? 2.830 -14.933 -2.471 1.00 85.75 285 VAL A C 1
ATOM 2234 O O . VAL A 1 285 ? 3.208 -13.788 -2.721 1.00 85.75 285 VAL A O 1
ATOM 2237 N N . THR A 1 286 ? 3.697 -15.937 -2.392 1.00 86.88 286 THR A N 1
ATOM 2238 C CA . THR A 1 286 ? 5.109 -15.774 -2.754 1.00 86.88 286 THR A CA 1
ATOM 2239 C C . THR A 1 286 ? 5.270 -15.646 -4.274 1.00 86.88 286 THR A C 1
ATOM 2241 O O . THR A 1 286 ? 4.425 -16.144 -5.022 1.00 86.88 286 THR A O 1
ATOM 2244 N N . PRO A 1 287 ? 6.375 -15.058 -4.770 1.00 87.25 287 PRO A N 1
ATOM 2245 C CA . PRO A 1 287 ? 6.667 -15.017 -6.205 1.00 87.25 287 PRO A CA 1
ATOM 2246 C C . PRO A 1 287 ? 6.612 -16.392 -6.889 1.00 87.25 287 PRO A C 1
ATOM 2248 O O . PRO A 1 287 ? 6.144 -16.490 -8.021 1.00 87.25 287 PRO A O 1
ATOM 2251 N N . ALA A 1 288 ? 7.040 -17.448 -6.187 1.00 87.06 288 ALA A N 1
ATOM 2252 C CA . ALA A 1 288 ? 6.975 -18.826 -6.669 1.00 87.06 288 ALA A CA 1
ATOM 2253 C C . ALA A 1 288 ? 5.530 -19.346 -6.743 1.00 87.06 288 ALA A C 1
ATOM 2255 O O . ALA A 1 288 ? 5.144 -19.961 -7.728 1.00 87.06 288 ALA A O 1
ATOM 2256 N N . GLN A 1 289 ? 4.700 -19.065 -5.733 1.00 87.19 289 GLN A N 1
ATOM 2257 C CA . GLN A 1 289 ? 3.279 -19.432 -5.758 1.00 87.19 289 GLN A CA 1
ATOM 2258 C C . GLN A 1 289 ? 2.511 -18.696 -6.859 1.00 87.19 289 GLN A C 1
ATOM 2260 O O . GLN A 1 289 ? 1.676 -19.308 -7.522 1.00 87.19 289 GLN A O 1
ATOM 2265 N N . LEU A 1 290 ? 2.811 -17.410 -7.074 1.00 87.75 290 LEU A N 1
ATOM 2266 C CA . LEU A 1 290 ? 2.241 -16.642 -8.177 1.00 87.75 290 LEU A CA 1
ATOM 2267 C C . LEU A 1 290 ? 2.648 -17.253 -9.522 1.00 87.75 290 LEU A C 1
ATOM 2269 O O . LEU A 1 290 ? 1.788 -17.473 -10.365 1.00 87.75 290 LEU A O 1
ATOM 2273 N N . GLN A 1 291 ? 3.921 -17.625 -9.683 1.00 87.69 291 GLN A N 1
ATOM 2274 C CA . GLN A 1 291 ? 4.425 -18.258 -10.902 1.00 87.69 291 GLN A CA 1
ATOM 2275 C C . GLN A 1 291 ? 3.769 -19.621 -11.176 1.00 87.69 291 GLN A C 1
ATOM 2277 O O . GLN A 1 291 ? 3.402 -19.885 -12.315 1.00 87.69 291 GLN A O 1
ATOM 2282 N N . THR A 1 292 ? 3.526 -20.442 -10.150 1.00 87.00 292 THR A N 1
ATOM 2283 C CA . THR A 1 292 ? 2.795 -21.718 -10.285 1.00 87.00 292 THR A CA 1
ATOM 2284 C C . THR A 1 292 ? 1.340 -21.534 -10.733 1.00 87.00 292 THR A C 1
ATOM 2286 O O . THR A 1 292 ? 0.768 -22.434 -11.344 1.00 87.00 292 THR A O 1
ATOM 2289 N N . ALA A 1 293 ? 0.721 -20.386 -10.441 1.00 83.81 293 ALA A N 1
ATOM 2290 C CA . ALA A 1 293 ? -0.637 -20.078 -10.894 1.00 83.81 293 ALA A CA 1
ATOM 2291 C C . ALA A 1 293 ? -0.696 -19.622 -12.368 1.00 83.81 293 ALA A C 1
ATOM 2293 O O . ALA A 1 293 ? -1.783 -19.573 -12.949 1.00 83.81 293 ALA A O 1
ATOM 2294 N N . LEU A 1 294 ? 0.446 -19.288 -12.978 1.00 86.19 294 LEU A N 1
ATOM 2295 C CA . LEU A 1 294 ? 0.539 -18.858 -14.371 1.00 86.19 294 LEU A CA 1
ATOM 2296 C C . LEU A 1 294 ? 0.716 -20.062 -15.303 1.00 86.19 294 LEU A C 1
ATOM 2298 O O . LEU A 1 294 ? 1.505 -20.967 -15.047 1.00 86.19 294 LEU A O 1
ATOM 2302 N N . ALA A 1 295 ? 0.011 -20.044 -16.431 1.00 78.75 295 ALA A N 1
ATOM 2303 C CA . ALA A 1 295 ? 0.164 -21.030 -17.494 1.00 78.75 295 ALA A CA 1
ATOM 2304 C C . ALA A 1 295 ? 1.403 -20.750 -18.362 1.00 78.75 295 ALA A C 1
ATOM 2306 O O . ALA A 1 295 ? 2.067 -21.687 -18.798 1.00 78.75 295 ALA A O 1
ATOM 2307 N N . VAL A 1 296 ? 1.705 -19.472 -18.627 1.00 74.81 296 VAL A N 1
ATOM 2308 C CA . VAL A 1 296 ? 2.868 -19.018 -19.409 1.00 74.81 296 VAL A CA 1
ATOM 2309 C C . VAL A 1 296 ? 3.328 -17.649 -18.900 1.00 74.81 296 VAL A C 1
ATOM 2311 O O . VAL A 1 296 ? 2.509 -16.812 -18.510 1.00 74.81 296 VAL A O 1
ATOM 2314 N N . LEU A 1 297 ? 4.641 -17.421 -18.952 1.00 67.50 297 LEU A N 1
ATOM 2315 C CA . LEU A 1 297 ? 5.284 -16.128 -18.737 1.00 67.50 297 LEU A CA 1
ATOM 2316 C C . LEU A 1 297 ? 5.920 -15.673 -20.059 1.00 67.50 297 LEU A C 1
ATOM 2318 O O . LEU A 1 297 ? 6.811 -16.349 -20.572 1.00 67.50 297 LEU A O 1
ATOM 2322 N N . ALA A 1 298 ? 5.434 -14.567 -20.625 1.00 63.03 298 ALA A N 1
ATOM 2323 C CA . ALA A 1 298 ? 5.908 -14.009 -21.889 1.00 63.03 298 ALA A CA 1
ATOM 2324 C C . ALA A 1 298 ? 6.618 -12.668 -21.652 1.00 63.03 298 ALA A C 1
ATOM 2326 O O . ALA A 1 298 ? 6.047 -11.748 -21.066 1.00 63.03 298 ALA A O 1
ATOM 2327 N N . LEU A 1 299 ? 7.861 -12.566 -22.121 1.00 57.88 299 LEU A N 1
ATOM 2328 C CA . LEU A 1 299 ? 8.677 -11.352 -22.083 1.00 57.88 299 LEU A CA 1
ATOM 2329 C C . LEU A 1 299 ? 8.738 -10.767 -23.499 1.00 57.88 299 LEU A C 1
ATOM 2331 O O . LEU A 1 299 ? 9.373 -11.348 -24.380 1.00 57.88 299 LEU A O 1
ATOM 2335 N N . CYS A 1 300 ? 8.067 -9.639 -23.733 1.00 55.53 300 CYS A N 1
ATOM 2336 C CA . CYS A 1 300 ? 8.157 -8.915 -24.997 1.00 55.53 300 CYS A CA 1
ATOM 2337 C C . CYS A 1 300 ? 9.385 -8.001 -24.970 1.00 55.53 300 CYS A C 1
ATOM 2339 O O . CYS A 1 300 ? 9.309 -6.835 -24.589 1.00 55.53 300 CYS A O 1
ATOM 2341 N N . LEU A 1 301 ? 10.528 -8.522 -25.416 1.00 46.69 301 LEU A N 1
ATOM 2342 C CA . LEU A 1 301 ? 11.695 -7.711 -25.769 1.00 46.69 301 LEU A CA 1
ATOM 2343 C C . LEU A 1 301 ? 11.438 -7.002 -27.108 1.00 46.69 301 LEU A C 1
ATOM 2345 O O . LEU A 1 301 ? 12.023 -7.335 -28.137 1.00 46.69 301 LEU A O 1
ATOM 2349 N N . SER A 1 302 ? 10.526 -6.032 -27.109 1.00 44.16 302 SER A N 1
ATOM 2350 C CA . SER A 1 302 ? 10.333 -5.130 -28.243 1.00 44.16 302 SER A CA 1
ATOM 2351 C C . SER A 1 302 ? 11.478 -4.114 -28.253 1.00 44.16 302 SER A C 1
ATOM 2353 O O . SER A 1 302 ? 11.366 -3.025 -27.696 1.00 44.16 302 SER A O 1
ATOM 2355 N N . LEU A 1 303 ? 12.613 -4.481 -28.849 1.00 41.28 303 LEU A N 1
ATOM 2356 C CA . LEU A 1 303 ? 13.660 -3.534 -29.235 1.00 41.28 303 LEU A CA 1
ATOM 2357 C C . LEU A 1 303 ? 13.185 -2.777 -30.481 1.00 41.28 303 LEU A C 1
ATOM 2359 O O . LEU A 1 303 ? 13.545 -3.129 -31.601 1.00 41.28 303 LEU A O 1
ATOM 2363 N N . PHE A 1 304 ? 12.379 -1.731 -30.306 1.00 38.69 304 PHE A N 1
ATOM 2364 C CA . PHE A 1 304 ? 12.299 -0.688 -31.328 1.00 38.69 304 PHE A CA 1
ATOM 2365 C C . PHE A 1 304 ? 13.503 0.237 -31.143 1.00 38.69 304 PHE A C 1
ATOM 2367 O O . PHE A 1 304 ? 13.424 1.288 -30.516 1.00 38.69 304 PHE A O 1
ATOM 2374 N N . CYS A 1 305 ? 14.654 -0.205 -31.653 1.00 29.03 305 CYS A N 1
ATOM 2375 C CA . CYS A 1 305 ? 15.729 0.712 -32.004 1.00 29.03 305 CYS A CA 1
ATOM 2376 C C . CYS A 1 305 ? 15.260 1.507 -33.229 1.00 29.03 305 CYS A C 1
ATOM 2378 O O . CYS A 1 305 ? 15.177 0.941 -34.319 1.00 29.03 305 CYS A O 1
ATOM 2380 N N . PHE A 1 306 ? 14.946 2.785 -33.037 1.00 33.41 306 PHE A N 1
ATOM 2381 C CA . PHE A 1 306 ? 15.029 3.787 -34.097 1.00 33.41 306 PHE A CA 1
ATOM 2382 C C . PHE A 1 306 ? 16.252 4.662 -33.842 1.00 33.41 306 PHE A C 1
ATOM 2384 O O . PHE A 1 306 ? 16.498 4.986 -32.656 1.00 33.41 306 PHE A O 1
#

Radius of gyration: 31.52 Å; Cα contacts (8 Å, |Δi|>4): 282; chains: 1; bounding box: 77×77×110 Å